Protein AF-A0A2G6U253-F1 (afdb_monomer)

Nearest PDB structures (foldseek):
  1fio-assembly1_A  TM=3.984E-01  e=1.139E+00  Saccharomyces cerevisiae
  5lg4-assembly1_A  TM=3.277E-01  e=1.035E+00  Saccharomyces cerevisiae S288C
  7jh6-assembly4_D  TM=2.612E-01  e=3.976E+00  synthetic construct
  8diy-assembly1_A  TM=3.978E-01  e=9.914E+00  Aliarcobacter butzleri RM4018

Solvent-accessible surface area (backbone atoms only — not comparable to full-atom values): 10736 Å² total; per-residue (Å²): 133,58,70,67,61,53,52,52,53,52,51,52,52,50,50,52,50,33,52,53,50,30,51,51,32,41,51,54,52,44,68,57,50,68,82,53,61,54,70,60,37,52,52,50,44,53,56,45,51,59,48,45,76,69,47,83,52,67,70,61,30,53,54,48,49,57,55,44,46,55,44,49,52,50,35,37,54,52,41,40,51,42,24,60,59,46,54,73,50,61,70,87,70,34,62,30,63,62,56,92,66,86,58,63,70,45,44,77,78,39,57,78,41,34,33,53,48,42,60,51,36,46,49,42,32,51,43,50,58,65,49,58,40,80,74,41,91,46,69,70,53,27,53,53,30,48,52,27,40,47,20,37,53,51,48,45,53,35,50,55,37,24,54,31,68,30,62,68,58,19,46,50,51,38,32,72,76,68,72,42,53,63,68,58,34,52,67,41,27,54,72,65,47,37,52,53,51,51,64,52,67,86

Sequence (202 aa):
MDFFTLAIIVFIAIYLLKTQQQRRHTLLLAQYLGRFQIEKLMGGLIEGYLRVLGESDEQRRAQIWTVLDNTEANLAEQFQRFAKEMATADPQLTRVSTLPVALPYLDRLFPSSSFDLRDAMQLHARGIASVRVADSRNEDERRARAFTMTAELLLMQYTCHWFCKSRAVASLRLVARHKTPFEQVLASVTDQTRRDYRQLIA

pLDDT: mean 93.14, std 7.96, range [61.16, 98.81]

Foldseek 3Di:
DDPVVVVVVVVVVQVVLQVVLLVLLVVLLCVLPVVACLVVLLVLLVVLLVVLVPDPDPVVSVVSVVVNLVSLVRNLVRLQVSLVVSLPDDQVSQKFFLDPDSGHPVCVVCVVRIFGVSVVSNLLSCQSVVLNLVPAPDDVSSSLSSQQNNLSSLLNQLSSCCRSHRNVRSQVCSCVPVVDGPVRSLVSHDPSSNVVVVVRND

Radius of gyration: 19.32 Å; Cα contacts (8 Å, |Δi|>4): 202; chains: 1; bounding box: 60×28×52 Å

Mean predicted aligned error: 4.43 Å

Structure (mmCIF, N/CA/C/O backbone):
data_AF-A0A2G6U253-F1
#
_entry.id   AF-A0A2G6U253-F1
#
loop_
_atom_site.group_PDB
_atom_site.id
_atom_site.type_symbol
_atom_site.label_atom_id
_atom_site.label_alt_id
_atom_site.label_comp_id
_atom_site.label_asym_id
_atom_site.label_entity_id
_atom_site.label_seq_id
_atom_site.pdbx_PDB_ins_code
_atom_site.Cartn_x
_atom_site.Cartn_y
_atom_site.Cartn_z
_atom_site.occupancy
_atom_site.B_iso_or_equiv
_atom_site.auth_seq_id
_atom_site.auth_comp_id
_atom_site.auth_asym_id
_atom_site.auth_atom_id
_atom_site.pdbx_PDB_model_num
ATOM 1 N N . MET A 1 1 ? 41.144 1.218 -24.230 1.00 63.19 1 MET A N 1
ATOM 2 C CA . MET A 1 1 ? 40.192 1.705 -23.208 1.00 63.19 1 MET A CA 1
ATOM 3 C C . MET A 1 1 ? 40.521 0.967 -21.930 1.00 63.19 1 MET A C 1
ATOM 5 O O . MET A 1 1 ? 40.554 -0.256 -21.976 1.00 63.19 1 MET A O 1
ATOM 9 N N . ASP A 1 2 ? 40.846 1.676 -20.854 1.00 88.06 2 ASP A N 1
ATOM 10 C CA . ASP A 1 2 ? 41.125 1.044 -19.562 1.00 88.06 2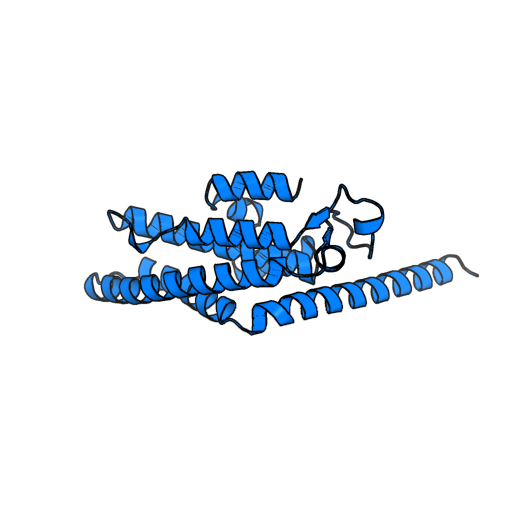 ASP A CA 1
ATOM 11 C C . ASP A 1 2 ? 39.835 0.423 -18.986 1.00 88.06 2 ASP A C 1
ATOM 13 O O . ASP A 1 2 ? 38.733 0.944 -19.193 1.00 88.06 2 ASP A O 1
ATOM 17 N N . PHE A 1 3 ? 39.972 -0.705 -18.289 1.00 89.19 3 PHE A N 1
ATOM 18 C CA . PHE A 1 3 ? 38.874 -1.441 -17.661 1.00 89.19 3 PHE A CA 1
ATOM 19 C C . PHE A 1 3 ? 38.070 -0.540 -16.716 1.00 89.19 3 PHE A C 1
ATOM 21 O O . PHE 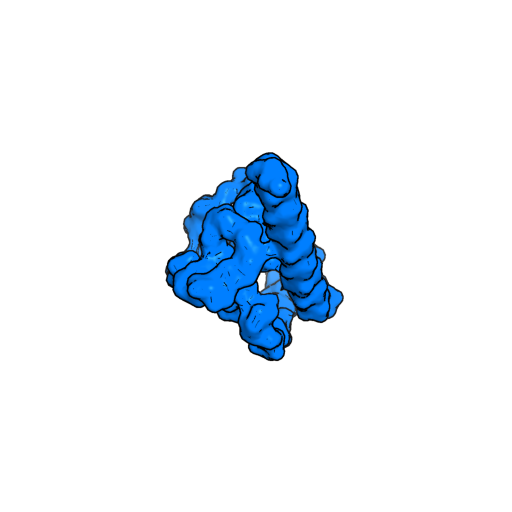A 1 3 ? 36.839 -0.564 -16.736 1.00 89.19 3 PHE A O 1
ATOM 28 N N . PHE A 1 4 ? 38.751 0.322 -15.953 1.00 88.56 4 PHE A N 1
ATOM 29 C CA . PHE A 1 4 ? 38.101 1.271 -15.049 1.00 88.56 4 PHE A CA 1
ATOM 30 C C . PHE A 1 4 ? 37.255 2.305 -15.791 1.00 88.56 4 PHE A C 1
ATOM 32 O O . PHE A 1 4 ? 36.131 2.593 -15.379 1.00 88.56 4 PHE A O 1
ATOM 39 N N . THR A 1 5 ? 37.743 2.826 -16.919 1.00 89.31 5 THR A N 1
ATOM 40 C CA . THR A 1 5 ? 36.970 3.756 -17.754 1.00 89.31 5 THR A CA 1
ATOM 41 C C . THR A 1 5 ? 35.705 3.088 -18.288 1.00 89.31 5 THR A C 1
ATOM 43 O O . THR A 1 5 ? 34.626 3.679 -18.243 1.00 89.31 5 THR A O 1
ATOM 46 N N . LEU A 1 6 ? 35.809 1.837 -18.744 1.00 90.44 6 LEU A N 1
ATOM 47 C CA . LEU A 1 6 ? 34.659 1.078 -19.232 1.00 90.44 6 LEU A CA 1
ATOM 48 C C . LEU A 1 6 ? 33.652 0.791 -18.107 1.00 90.44 6 LEU A C 1
ATOM 50 O O . LEU A 1 6 ? 32.453 0.990 -18.298 1.00 90.44 6 LEU A O 1
ATOM 54 N N . ALA A 1 7 ? 34.127 0.412 -16.918 1.00 88.75 7 ALA A N 1
ATOM 55 C CA . ALA A 1 7 ? 33.282 0.185 -15.748 1.00 88.75 7 ALA A CA 1
ATOM 56 C C . ALA A 1 7 ? 32.508 1.450 -15.329 1.00 88.75 7 ALA A C 1
ATOM 58 O O . ALA A 1 7 ? 31.308 1.375 -15.057 1.00 88.75 7 ALA A O 1
ATOM 59 N N . ILE A 1 8 ? 33.158 2.620 -15.335 1.00 91.12 8 ILE A N 1
ATOM 60 C CA . ILE A 1 8 ? 32.514 3.906 -15.024 1.00 91.12 8 ILE A CA 1
ATOM 61 C C . ILE A 1 8 ? 31.417 4.229 -16.045 1.00 91.12 8 ILE A C 1
ATOM 63 O O . ILE A 1 8 ? 30.305 4.585 -15.654 1.00 91.12 8 ILE A O 1
ATOM 67 N N . ILE A 1 9 ? 31.692 4.068 -17.344 1.00 90.94 9 ILE A N 1
ATOM 68 C CA . ILE A 1 9 ? 30.705 4.322 -18.407 1.00 90.94 9 ILE A CA 1
ATOM 69 C C . ILE A 1 9 ? 29.479 3.418 -18.233 1.00 90.94 9 ILE A C 1
ATOM 71 O O . ILE A 1 9 ? 28.344 3.899 -18.279 1.00 90.94 9 ILE A O 1
ATOM 75 N N . VAL A 1 10 ? 29.696 2.124 -17.977 1.00 88.50 10 VAL A N 1
ATOM 76 C CA . VAL A 1 10 ? 28.613 1.160 -17.735 1.00 88.50 10 VAL A CA 1
ATOM 77 C C . VAL A 1 10 ? 27.795 1.554 -16.504 1.00 88.50 10 VAL A C 1
ATOM 79 O O . VAL A 1 10 ? 26.564 1.559 -16.559 1.00 88.50 10 VAL A O 1
ATOM 82 N N . PHE A 1 11 ? 28.449 1.945 -15.409 1.00 87.69 11 PHE A N 1
ATOM 83 C CA . PHE A 1 11 ? 27.762 2.367 -14.190 1.00 87.69 11 PHE A CA 1
ATOM 84 C C . PHE A 1 11 ? 26.899 3.619 -14.409 1.00 87.69 11 PHE A C 1
ATOM 86 O O . PHE A 1 11 ? 25.739 3.653 -13.991 1.00 87.69 11 PHE A O 1
ATOM 93 N N . ILE A 1 12 ? 27.428 4.624 -15.116 1.00 89.06 12 ILE A N 1
ATOM 94 C CA . ILE A 1 12 ? 26.686 5.843 -15.468 1.00 89.06 12 ILE A CA 1
ATOM 95 C C . ILE A 1 12 ? 25.470 5.497 -16.336 1.00 89.06 12 ILE A C 1
ATOM 97 O O . ILE A 1 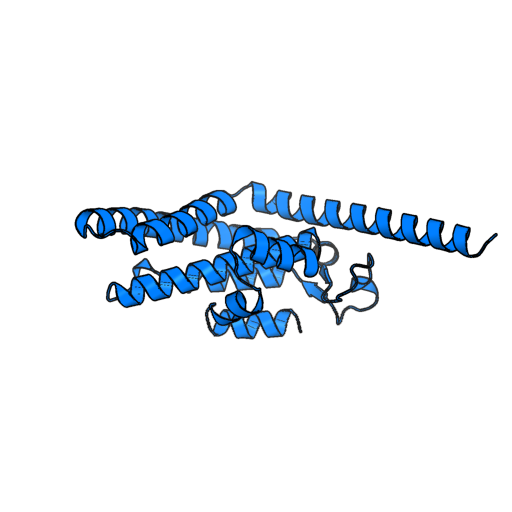12 ? 24.366 5.967 -16.054 1.00 89.06 12 ILE A O 1
ATOM 101 N N . ALA A 1 13 ? 25.636 4.643 -17.350 1.00 87.44 13 ALA A N 1
ATOM 102 C CA . ALA A 1 13 ? 24.536 4.222 -18.215 1.00 87.44 13 ALA A CA 1
ATOM 103 C C . ALA A 1 13 ? 23.414 3.534 -17.415 1.00 87.44 13 ALA A C 1
ATOM 105 O O . ALA A 1 13 ? 22.244 3.906 -17.539 1.00 87.44 13 ALA A O 1
ATOM 106 N N . ILE A 1 14 ? 23.764 2.595 -16.529 1.00 86.12 14 ILE A N 1
ATOM 107 C CA . ILE A 1 14 ? 22.805 1.916 -15.643 1.00 86.12 14 ILE A CA 1
ATOM 108 C C . ILE A 1 14 ? 22.082 2.926 -14.742 1.00 86.12 14 ILE A C 1
ATOM 110 O O . ILE A 1 14 ? 20.857 2.868 -14.598 1.00 86.12 14 ILE A O 1
ATOM 114 N N . TYR A 1 15 ? 22.817 3.872 -14.153 1.00 86.19 15 TYR A N 1
ATOM 115 C CA . TYR A 1 15 ? 22.254 4.892 -13.270 1.00 86.19 15 TYR A CA 1
ATOM 116 C C . TYR A 1 15 ? 21.236 5.797 -13.984 1.00 86.19 15 TYR A C 1
ATOM 118 O O . TYR A 1 15 ? 20.147 6.052 -13.454 1.00 86.19 15 TYR A O 1
ATOM 126 N N . LEU A 1 16 ? 21.551 6.251 -15.200 1.00 87.50 16 LEU A N 1
ATOM 127 C CA . LEU A 1 16 ? 20.660 7.096 -16.000 1.00 87.50 16 LEU A CA 1
ATOM 128 C C . LEU A 1 16 ? 19.376 6.354 -16.391 1.00 87.50 16 LEU A C 1
ATOM 130 O O . LEU A 1 16 ? 18.277 6.877 -16.185 1.00 87.50 16 LEU A O 1
ATOM 134 N N . LEU A 1 17 ? 19.497 5.116 -16.881 1.00 86.94 17 LEU A N 1
ATOM 135 C CA . LEU A 1 17 ? 18.351 4.282 -17.258 1.00 86.94 17 LEU A CA 1
ATOM 136 C C . LEU A 1 17 ? 17.435 4.002 -16.057 1.00 86.94 17 LEU A C 1
ATOM 138 O O . LEU A 1 17 ? 16.214 4.152 -16.154 1.00 86.94 17 LEU A O 1
ATOM 142 N N . LYS A 1 18 ? 18.019 3.680 -14.897 1.00 86.12 18 LYS A N 1
ATOM 143 C CA . LYS A 1 18 ? 17.279 3.496 -13.641 1.00 86.12 18 LYS A CA 1
ATOM 144 C C . LYS A 1 18 ? 16.524 4.762 -13.239 1.00 86.12 18 LYS A C 1
ATOM 146 O O . LYS A 1 18 ? 15.349 4.694 -12.882 1.00 86.12 18 LYS A O 1
ATOM 151 N N . THR A 1 19 ? 17.174 5.922 -13.310 1.00 86.62 19 THR A N 1
ATOM 152 C CA . THR A 1 19 ? 16.560 7.210 -12.950 1.00 86.62 19 THR A CA 1
ATOM 153 C C . THR A 1 19 ? 15.376 7.536 -13.860 1.00 86.62 19 THR A C 1
ATOM 155 O O . THR A 1 19 ? 14.316 7.954 -13.384 1.00 86.62 19 THR A O 1
ATOM 158 N N . GLN A 1 20 ? 15.516 7.288 -15.164 1.00 88.69 20 GLN A N 1
ATOM 159 C CA . GLN A 1 20 ? 14.438 7.479 -16.130 1.00 88.69 20 GLN A CA 1
ATOM 160 C C . GLN A 1 20 ? 13.244 6.555 -15.843 1.00 88.69 20 GLN A C 1
ATOM 162 O O . GLN A 1 20 ? 12.105 7.025 -15.830 1.00 88.69 20 GLN A O 1
ATOM 167 N N . GLN A 1 21 ? 13.491 5.269 -15.570 1.00 86.81 21 GLN A N 1
ATOM 168 C CA . GLN A 1 21 ? 12.439 4.306 -15.231 1.00 86.81 21 GLN A CA 1
ATOM 169 C C . GLN A 1 21 ? 11.692 4.713 -13.953 1.00 86.81 21 GLN A C 1
ATOM 171 O O . GLN A 1 21 ? 10.465 4.790 -13.958 1.00 86.81 21 GLN A O 1
ATOM 176 N N . GLN A 1 22 ? 12.413 5.082 -12.891 1.00 90.50 22 GLN A N 1
ATOM 177 C CA . GLN A 1 22 ? 11.795 5.554 -11.647 1.00 90.50 22 GLN A CA 1
ATOM 178 C C . GLN A 1 22 ? 10.927 6.795 -11.860 1.00 90.50 22 GLN A C 1
ATOM 180 O O . GLN A 1 22 ? 9.844 6.899 -11.282 1.00 90.50 22 GLN A O 1
ATOM 185 N N . ARG A 1 23 ? 11.378 7.742 -12.694 1.00 92.50 23 ARG A N 1
ATOM 186 C CA . ARG A 1 23 ? 10.591 8.934 -13.029 1.00 92.50 23 ARG A CA 1
ATOM 187 C C . ARG A 1 23 ? 9.307 8.553 -13.763 1.00 92.50 23 ARG A C 1
ATOM 189 O O . ARG A 1 23 ? 8.259 9.090 -13.425 1.00 92.50 23 ARG A O 1
ATOM 196 N N . ARG A 1 24 ? 9.369 7.609 -14.710 1.00 93.12 24 ARG A N 1
ATOM 197 C CA . ARG A 1 24 ? 8.183 7.097 -15.420 1.00 93.12 24 ARG A CA 1
ATOM 198 C C . ARG A 1 24 ? 7.186 6.450 -14.462 1.00 93.12 24 ARG A C 1
ATOM 200 O O . ARG A 1 24 ? 6.026 6.836 -14.483 1.00 93.12 24 ARG A O 1
ATOM 207 N N . HIS A 1 25 ? 7.636 5.550 -13.587 1.00 94.69 25 HIS A N 1
ATOM 208 C CA . HIS A 1 25 ? 6.766 4.909 -12.592 1.00 94.69 25 HIS A CA 1
ATOM 209 C C . HIS A 1 25 ? 6.142 5.933 -11.636 1.00 94.69 25 HIS A C 1
ATOM 211 O O . HIS A 1 25 ? 4.942 5.902 -11.386 1.00 94.69 25 HIS A O 1
ATOM 217 N N . THR A 1 26 ? 6.942 6.889 -11.153 1.00 95.62 26 THR A N 1
ATOM 218 C CA . THR A 1 26 ? 6.456 7.942 -10.250 1.00 95.62 26 THR A CA 1
ATOM 219 C C . THR A 1 26 ? 5.397 8.814 -10.926 1.00 95.62 26 THR A C 1
ATOM 221 O O . THR A 1 26 ? 4.365 9.083 -10.323 1.00 95.62 26 THR A O 1
ATOM 224 N N . LEU A 1 27 ? 5.621 9.230 -12.179 1.00 96.38 27 LEU A N 1
ATOM 225 C CA . LEU A 1 27 ? 4.648 10.023 -12.936 1.00 96.38 27 LEU A CA 1
ATOM 226 C C . LEU A 1 27 ? 3.381 9.225 -13.247 1.00 96.38 27 LEU A C 1
ATOM 228 O O . LEU A 1 27 ? 2.289 9.767 -13.113 1.00 96.38 27 LEU A O 1
ATOM 232 N N . LEU A 1 28 ? 3.521 7.948 -13.612 1.00 96.94 28 LEU A N 1
ATOM 233 C CA . LEU A 1 28 ? 2.384 7.071 -13.874 1.00 96.94 28 LEU A CA 1
ATOM 234 C C . LEU A 1 28 ? 1.522 6.921 -12.618 1.00 96.94 28 LEU A C 1
ATOM 236 O O . LEU A 1 28 ? 0.328 7.196 -12.667 1.00 96.94 28 LEU A O 1
ATOM 240 N N . LEU A 1 29 ? 2.119 6.557 -11.478 1.00 96.50 29 LEU A N 1
ATOM 241 C CA . LEU A 1 29 ? 1.372 6.441 -10.226 1.00 96.50 29 LEU A CA 1
ATOM 242 C C . LEU A 1 29 ? 0.732 7.781 -9.841 1.00 96.50 29 LEU A C 1
ATOM 244 O O . LEU A 1 29 ? -0.443 7.806 -9.489 1.00 96.50 29 LEU A O 1
ATOM 248 N N . ALA A 1 30 ? 1.465 8.893 -9.957 1.00 95.38 30 ALA A N 1
ATOM 249 C CA . ALA A 1 30 ? 0.950 10.223 -9.638 1.00 95.38 30 ALA A CA 1
ATOM 250 C C . ALA A 1 30 ? -0.230 10.644 -10.533 1.00 95.38 30 ALA A C 1
ATOM 252 O O . ALA A 1 30 ? -1.155 11.285 -10.042 1.00 95.38 30 ALA A O 1
ATOM 253 N N . GLN A 1 31 ? -0.238 10.264 -11.814 1.00 95.75 31 GLN A N 1
ATOM 254 C CA . GLN A 1 31 ? -1.330 10.569 -12.745 1.00 95.75 31 GLN A CA 1
ATOM 255 C C . GLN A 1 31 ? -2.664 9.950 -12.304 1.00 95.75 31 GLN A C 1
ATOM 257 O O . GLN A 1 31 ? -3.707 10.596 -12.428 1.00 95.75 31 GLN A O 1
ATOM 262 N N . TYR A 1 32 ? -2.630 8.713 -11.801 1.00 96.50 32 TYR A N 1
ATOM 263 C CA . TYR A 1 32 ? -3.820 8.030 -11.290 1.00 96.50 32 TYR A CA 1
ATOM 264 C C . TYR A 1 32 ? -4.140 8.465 -9.855 1.00 96.50 32 TYR A C 1
ATOM 266 O O . TYR A 1 32 ? -5.277 8.823 -9.561 1.00 96.50 32 TYR A O 1
ATOM 274 N N . LEU A 1 33 ? -3.141 8.489 -8.967 1.00 94.44 33 LEU A N 1
ATOM 275 C CA . LEU A 1 33 ? -3.325 8.764 -7.539 1.00 94.44 33 LEU A CA 1
ATOM 276 C C . LEU A 1 33 ? -3.698 10.227 -7.255 1.00 94.44 33 LEU A C 1
ATOM 278 O O . LEU A 1 33 ? -4.491 10.491 -6.357 1.00 94.44 33 LEU A O 1
ATOM 282 N N . GLY A 1 34 ? -3.166 11.180 -8.028 1.00 92.94 34 GLY A N 1
ATOM 283 C CA . GLY A 1 34 ? -3.322 12.622 -7.789 1.00 92.94 34 GLY A CA 1
ATOM 284 C C . GLY A 1 34 ? -4.751 13.159 -7.929 1.00 92.94 34 GLY A C 1
ATOM 285 O O . GLY A 1 34 ? -5.008 14.306 -7.582 1.00 92.94 34 GLY A O 1
ATOM 286 N N . ARG A 1 35 ? -5.690 12.339 -8.415 1.00 94.12 35 ARG A N 1
ATOM 287 C CA . ARG A 1 35 ? -7.128 12.658 -8.500 1.00 94.12 35 ARG A CA 1
ATOM 288 C C . ARG A 1 35 ? -7.880 12.385 -7.195 1.00 94.12 35 ARG A C 1
ATOM 290 O O . ARG A 1 35 ? -9.062 12.704 -7.089 1.00 94.12 35 ARG A O 1
ATOM 297 N N . PHE A 1 36 ? -7.209 11.764 -6.229 1.00 97.38 36 PHE A N 1
ATOM 298 C CA . PHE A 1 36 ? -7.781 11.281 -4.982 1.00 97.38 36 PHE A CA 1
ATOM 299 C C . PHE A 1 36 ? -7.080 11.915 -3.777 1.00 97.38 36 PHE A C 1
ATOM 301 O O . PHE A 1 36 ? -5.973 12.439 -3.866 1.00 97.38 36 PHE A O 1
ATOM 308 N N . GLN A 1 37 ? -7.715 11.821 -2.613 1.00 97.12 37 GLN A N 1
ATOM 309 C CA . GLN A 1 37 ? -7.191 12.267 -1.321 1.00 97.12 37 GLN A CA 1
ATOM 310 C C . GLN A 1 37 ? -6.649 11.097 -0.482 1.00 97.12 37 GLN A C 1
ATOM 312 O O . GLN A 1 37 ? -6.553 11.213 0.737 1.00 97.12 37 GLN A O 1
ATOM 317 N N . ILE A 1 38 ? -6.285 9.975 -1.117 1.00 97.19 38 ILE A N 1
ATOM 318 C CA . ILE A 1 38 ? -5.857 8.731 -0.451 1.00 97.19 38 ILE A CA 1
ATOM 319 C C . ILE A 1 38 ? -4.735 8.982 0.562 1.00 97.19 38 ILE A C 1
ATOM 321 O O . ILE A 1 38 ? -4.833 8.523 1.694 1.00 97.19 38 ILE A O 1
ATOM 325 N N . GLU A 1 39 ? -3.697 9.746 0.202 1.00 95.06 39 GLU A N 1
ATOM 326 C CA . GLU A 1 39 ? -2.580 10.027 1.117 1.00 95.06 39 GLU A CA 1
ATOM 327 C C . GLU A 1 39 ? -3.029 10.818 2.355 1.00 95.06 39 GLU A C 1
ATOM 329 O O . GLU A 1 39 ? -2.651 10.481 3.477 1.00 95.06 39 GLU A O 1
ATOM 334 N N . LYS A 1 40 ? -3.880 11.831 2.159 1.00 96.69 40 LYS A N 1
ATOM 335 C CA . LYS A 1 40 ? -4.425 12.659 3.241 1.00 96.69 40 LYS A CA 1
ATOM 336 C C . LYS A 1 40 ? -5.325 11.841 4.167 1.00 96.69 40 LYS A C 1
ATOM 338 O O . LYS A 1 40 ? -5.184 11.930 5.383 1.00 96.69 40 LYS A O 1
ATOM 343 N N . LEU A 1 41 ? -6.233 11.048 3.598 1.00 97.88 41 LEU A N 1
ATOM 344 C CA . LEU A 1 41 ? -7.155 10.194 4.348 1.00 97.88 41 LEU A CA 1
ATOM 345 C C . LEU A 1 41 ? -6.395 9.114 5.128 1.00 97.88 41 LEU A C 1
ATOM 347 O O . LEU A 1 41 ? -6.635 8.938 6.316 1.00 97.88 41 LEU A O 1
ATOM 351 N N . MET A 1 42 ? -5.421 8.456 4.496 1.00 97.12 42 MET A N 1
ATOM 352 C CA . MET A 1 42 ? -4.550 7.476 5.146 1.00 97.12 42 MET A CA 1
ATOM 353 C C . MET A 1 42 ? -3.767 8.089 6.314 1.00 97.12 42 MET A C 1
ATOM 355 O O . MET A 1 42 ? -3.725 7.501 7.390 1.00 97.12 42 MET A O 1
ATOM 359 N N . GLY A 1 43 ? -3.161 9.268 6.124 1.00 94.81 43 GLY A N 1
ATOM 360 C CA . GLY A 1 43 ? -2.462 9.977 7.199 1.00 94.81 43 GLY A CA 1
ATOM 361 C C . GLY A 1 43 ? -3.393 10.303 8.369 1.00 94.81 43 GLY A C 1
ATOM 362 O O . GLY A 1 43 ? -3.077 9.979 9.511 1.00 94.81 43 GLY A O 1
ATOM 363 N N . GLY A 1 44 ? -4.577 10.847 8.065 1.00 96.00 44 GLY A N 1
ATOM 364 C CA . GLY A 1 44 ? -5.602 11.153 9.063 1.00 96.00 44 GLY A CA 1
ATOM 365 C C . GLY A 1 44 ? -6.088 9.926 9.837 1.00 96.00 44 GLY A C 1
ATOM 366 O O . GLY A 1 44 ? -6.275 10.018 11.048 1.00 96.00 44 GLY A O 1
ATOM 367 N N . LEU A 1 45 ? -6.233 8.770 9.179 1.00 96.62 45 LEU A N 1
ATOM 368 C CA . LEU A 1 45 ? -6.599 7.520 9.850 1.00 96.62 45 LEU A CA 1
ATOM 369 C C . LEU A 1 45 ? -5.502 7.007 10.770 1.00 96.62 45 LEU A C 1
ATOM 371 O O . LEU A 1 45 ? -5.787 6.707 11.923 1.00 96.62 45 LEU A O 1
ATOM 375 N N . ILE A 1 46 ? -4.257 6.926 10.297 1.00 95.62 46 ILE A N 1
ATOM 376 C CA . ILE A 1 46 ? -3.150 6.404 11.111 1.00 95.62 46 ILE A CA 1
ATOM 377 C C . ILE A 1 46 ? -2.953 7.277 12.359 1.00 95.62 46 ILE A C 1
ATOM 379 O O . ILE A 1 46 ? -2.860 6.760 13.472 1.00 95.62 46 ILE A O 1
ATOM 383 N N . GLU A 1 47 ? -2.945 8.603 12.201 1.00 95.44 47 GLU A N 1
ATOM 384 C CA . GLU A 1 47 ? -2.862 9.537 13.332 1.00 95.44 47 GLU A CA 1
ATOM 385 C C . GLU A 1 47 ? -4.089 9.445 14.247 1.00 95.44 47 GLU A C 1
ATOM 387 O O . GLU A 1 47 ? -3.973 9.491 15.474 1.00 95.44 47 GLU A O 1
ATOM 392 N N . GLY A 1 48 ? -5.269 9.295 13.651 1.00 96.62 48 GLY A N 1
ATOM 393 C CA . GLY A 1 48 ? -6.534 9.152 14.348 1.00 96.62 48 GLY A CA 1
ATOM 394 C C . GLY A 1 48 ? -6.618 7.892 15.205 1.00 96.62 48 GLY A C 1
ATOM 395 O O . GLY A 1 48 ? -7.036 7.975 16.359 1.00 96.62 48 GLY A O 1
ATOM 396 N N . TYR A 1 49 ? -6.152 6.751 14.693 1.00 97.00 49 TYR A N 1
ATOM 397 C CA . TYR A 1 49 ? -6.070 5.507 15.454 1.00 97.00 49 TYR A CA 1
ATOM 398 C C . TYR A 1 49 ? -5.106 5.626 16.630 1.00 97.00 49 TYR A C 1
ATOM 400 O O . TYR A 1 49 ? -5.449 5.245 17.744 1.00 97.00 49 TYR A O 1
ATOM 408 N N . LEU A 1 50 ? -3.924 6.213 16.430 1.00 93.81 50 LEU A N 1
ATOM 409 C CA . LEU A 1 50 ? -2.991 6.439 17.539 1.00 93.81 50 LEU A CA 1
ATOM 410 C C . LEU A 1 50 ? -3.615 7.322 18.627 1.00 93.81 50 LEU A C 1
ATOM 412 O O . LEU A 1 50 ? -3.450 7.050 19.815 1.00 93.81 50 LEU A O 1
ATOM 416 N N . ARG A 1 51 ? -4.372 8.349 18.226 1.00 94.62 51 ARG A N 1
ATOM 417 C CA . ARG A 1 51 ? -5.069 9.242 19.155 1.00 94.62 51 ARG A CA 1
ATOM 418 C C . ARG A 1 51 ? -6.180 8.530 19.920 1.00 94.62 51 ARG A C 1
ATOM 420 O O . ARG A 1 51 ? -6.224 8.638 21.138 1.00 94.62 51 ARG A O 1
ATOM 427 N N . VAL A 1 52 ? -7.067 7.814 19.228 1.00 95.31 52 VAL A N 1
ATOM 428 C CA . VAL A 1 52 ? -8.230 7.170 19.862 1.00 95.31 52 VAL A CA 1
ATOM 429 C C . VAL A 1 52 ? -7.810 6.042 20.809 1.00 95.31 52 VAL A C 1
ATOM 431 O O . VAL A 1 52 ? -8.428 5.859 21.854 1.00 95.31 52 VAL A O 1
ATOM 434 N N . LEU A 1 53 ? -6.715 5.341 20.494 1.00 90.19 53 LEU A N 1
ATOM 435 C CA . LEU A 1 53 ? -6.143 4.294 21.345 1.00 90.19 53 LEU A CA 1
ATOM 436 C C . LEU A 1 53 ? -5.538 4.839 22.646 1.00 90.19 53 LEU A C 1
ATOM 438 O O . LEU A 1 53 ? -5.497 4.117 23.639 1.00 90.19 53 LEU A O 1
ATOM 442 N N . GLY A 1 54 ? -5.076 6.092 22.643 1.00 91.12 54 GLY A N 1
ATOM 443 C CA . GLY A 1 54 ? -4.547 6.777 23.824 1.00 91.12 54 GLY A CA 1
ATOM 444 C C . GLY A 1 54 ? -5.577 7.608 24.599 1.00 91.12 54 GLY A C 1
ATOM 445 O O . GLY A 1 54 ? -5.216 8.198 25.613 1.00 91.12 54 GLY A O 1
ATOM 446 N N . GLU A 1 55 ? -6.828 7.693 24.134 1.00 95.38 55 GLU A N 1
ATOM 447 C CA . GLU A 1 55 ? -7.863 8.530 24.752 1.00 95.38 55 GLU A CA 1
ATOM 448 C C . GLU A 1 55 ? -8.569 7.799 25.903 1.00 95.38 55 GLU A C 1
ATOM 450 O O . GLU A 1 55 ? -9.202 6.754 25.716 1.00 95.38 55 GLU A O 1
ATOM 455 N N . SER A 1 56 ? -8.507 8.381 27.098 1.00 92.44 56 SER A N 1
ATOM 456 C CA . SER A 1 56 ? -9.086 7.825 28.324 1.00 92.44 56 SER A CA 1
ATOM 457 C C . SER A 1 56 ? -10.568 8.167 28.482 1.00 92.44 56 SER A C 1
ATOM 459 O O . SER A 1 56 ? -11.312 7.363 29.037 1.00 92.44 56 SER A O 1
ATOM 461 N N . ASP A 1 57 ? -11.004 9.322 27.974 1.00 95.69 57 ASP A N 1
ATOM 462 C CA . ASP A 1 57 ? -12.391 9.783 28.061 1.00 95.69 57 ASP A CA 1
ATOM 463 C C . ASP A 1 57 ? -13.283 9.056 27.041 1.00 95.69 57 ASP A C 1
ATOM 465 O O . ASP A 1 57 ? -13.063 9.124 25.831 1.00 95.69 57 ASP A O 1
ATOM 469 N N . GLU A 1 58 ? -14.312 8.357 27.523 1.00 92.88 58 GLU A N 1
ATOM 470 C CA . GLU A 1 58 ? -15.194 7.545 26.676 1.00 92.88 58 GLU A CA 1
ATOM 471 C C . GLU A 1 58 ? -16.013 8.375 25.679 1.00 92.88 58 GLU A C 1
ATOM 473 O O . GLU A 1 58 ? -16.194 7.955 24.533 1.00 92.88 58 GLU A O 1
ATOM 478 N N . GLN A 1 59 ? -16.477 9.564 26.076 1.00 94.38 59 GLN A N 1
ATOM 479 C CA . GLN A 1 59 ? -17.280 10.423 25.205 1.00 94.38 59 GLN A CA 1
ATOM 480 C C . GLN A 1 59 ? -16.427 10.985 24.067 1.00 94.38 59 GLN A C 1
ATOM 482 O O . GLN A 1 59 ? -16.838 10.948 22.904 1.00 94.38 59 GLN A O 1
ATOM 487 N N . ARG A 1 60 ? -15.211 11.452 24.372 1.00 95.00 60 ARG A N 1
ATOM 488 C CA . ARG A 1 60 ? -14.255 11.917 23.355 1.00 95.00 60 ARG A CA 1
ATOM 489 C C . ARG A 1 60 ? -13.824 10.783 22.441 1.00 95.00 60 ARG A C 1
ATOM 491 O O . ARG A 1 60 ? -13.788 10.966 21.225 1.00 95.00 60 ARG A O 1
ATOM 498 N N . ARG A 1 61 ? -13.559 9.596 22.994 1.00 95.25 61 ARG A N 1
ATOM 499 C CA . ARG A 1 61 ? -13.205 8.409 22.207 1.00 95.25 61 ARG A CA 1
ATOM 500 C C . ARG A 1 61 ? -14.302 8.061 21.200 1.00 95.25 61 ARG A C 1
ATOM 502 O O . ARG A 1 61 ? -14.003 7.866 20.024 1.00 95.25 61 ARG A O 1
ATOM 509 N N . ALA A 1 62 ? -15.567 8.061 21.625 1.00 93.44 62 ALA A N 1
ATOM 510 C CA . ALA A 1 62 ? -16.711 7.809 20.747 1.00 93.44 62 ALA A CA 1
ATOM 511 C C . ALA A 1 62 ? -16.843 8.852 19.618 1.00 93.44 62 ALA A C 1
ATOM 513 O O . ALA A 1 62 ? -17.123 8.499 18.468 1.00 93.44 62 ALA A O 1
ATOM 514 N N . GLN A 1 63 ? -16.591 10.132 19.917 1.00 95.12 63 GLN A N 1
ATOM 515 C CA . GLN A 1 63 ? -16.574 11.192 18.902 1.00 95.12 63 GLN A CA 1
ATOM 516 C C . GLN A 1 63 ? -15.451 10.986 17.880 1.00 95.12 63 GLN A C 1
ATOM 518 O O . GLN A 1 63 ? -15.695 11.091 16.677 1.00 95.12 63 GLN A O 1
ATOM 523 N N . ILE A 1 64 ? -14.238 10.649 18.334 1.00 96.00 64 ILE A N 1
ATOM 524 C CA . ILE A 1 64 ? -13.110 10.372 17.437 1.00 96.00 64 ILE A CA 1
ATOM 525 C C . ILE A 1 64 ? -13.446 9.181 16.536 1.00 96.00 64 ILE A C 1
ATOM 527 O O . ILE A 1 64 ? -13.292 9.293 15.323 1.00 96.00 64 ILE A O 1
ATOM 531 N N . TRP A 1 65 ? -13.979 8.087 17.091 1.00 96.38 65 TRP A N 1
ATOM 532 C CA . TRP A 1 65 ? -14.399 6.925 16.304 1.00 96.38 65 TRP A CA 1
ATOM 533 C C . TRP A 1 65 ? -15.381 7.283 15.188 1.00 96.38 65 TRP A C 1
ATOM 535 O O . TRP A 1 65 ? -15.188 6.859 14.055 1.00 96.38 65 TRP A O 1
ATOM 545 N N . THR A 1 66 ? -16.364 8.138 15.470 1.00 94.88 66 THR A N 1
ATOM 546 C CA . THR A 1 66 ? -17.345 8.579 14.464 1.00 94.88 66 THR A CA 1
ATOM 547 C C . THR A 1 66 ? -16.677 9.314 13.290 1.00 94.88 66 THR A C 1
ATOM 549 O O . THR A 1 66 ? -17.070 9.160 12.132 1.00 94.88 66 THR A O 1
ATOM 552 N N . VAL A 1 67 ? -15.639 10.113 13.556 1.00 95.94 67 VAL A N 1
ATOM 553 C CA . VAL A 1 67 ? -14.853 10.779 12.501 1.00 95.94 67 VAL A CA 1
ATOM 554 C C . VAL A 1 67 ? -14.013 9.765 11.716 1.00 95.94 67 VAL A C 1
ATOM 556 O O . VAL A 1 67 ? -13.904 9.874 10.489 1.00 95.94 67 VAL A O 1
ATOM 559 N N . LEU A 1 68 ? -13.437 8.772 12.398 1.00 97.56 68 LEU A N 1
ATOM 560 C CA . LEU A 1 68 ? -12.629 7.729 11.765 1.00 97.56 68 LEU A CA 1
ATOM 561 C C . LEU A 1 68 ? -13.465 6.829 10.860 1.00 97.56 68 LEU A C 1
ATOM 563 O O . LEU A 1 68 ? -13.057 6.628 9.723 1.00 97.56 68 LEU A O 1
ATOM 567 N N . ASP A 1 69 ? -14.659 6.409 11.282 1.00 96.44 69 ASP A N 1
ATOM 568 C CA . ASP A 1 69 ? -15.560 5.581 10.468 1.00 96.44 69 ASP A CA 1
ATOM 569 C C . ASP A 1 69 ? -15.856 6.244 9.105 1.00 96.44 69 ASP A C 1
ATOM 571 O O . ASP A 1 69 ? -15.766 5.618 8.048 1.00 96.44 69 ASP A O 1
ATOM 575 N N . ASN A 1 70 ? -16.135 7.553 9.109 1.00 95.69 70 ASN A N 1
ATOM 576 C CA . ASN A 1 70 ? -16.362 8.321 7.880 1.00 95.69 70 ASN A CA 1
ATOM 577 C C . ASN A 1 70 ? -15.096 8.432 7.016 1.00 95.69 70 ASN A C 1
ATOM 579 O O . ASN A 1 70 ? -15.160 8.381 5.786 1.00 95.69 70 ASN A O 1
ATOM 583 N N . THR A 1 71 ? -13.938 8.596 7.655 1.00 97.50 71 THR A N 1
ATOM 584 C CA . THR A 1 71 ? -12.648 8.705 6.963 1.00 97.50 71 THR A CA 1
ATOM 585 C C . THR A 1 71 ? -12.252 7.367 6.327 1.00 97.50 71 THR A C 1
ATOM 587 O O . THR A 1 71 ? -11.770 7.355 5.195 1.00 97.50 71 THR A O 1
ATOM 590 N N . GLU A 1 72 ? -12.509 6.247 7.008 1.00 97.44 72 GLU A N 1
ATOM 591 C CA . G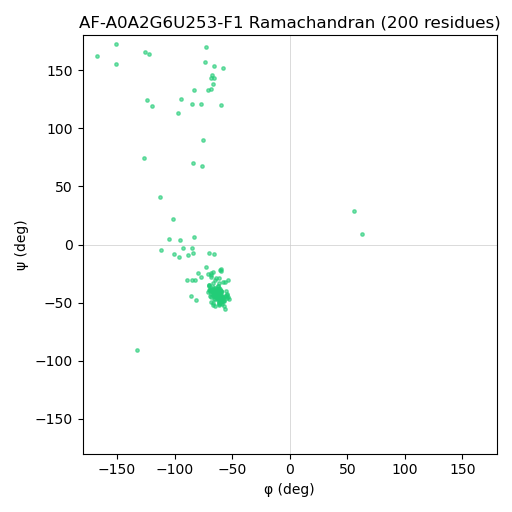LU A 1 72 ? -12.309 4.883 6.507 1.00 97.44 72 GLU A CA 1
ATOM 592 C C . GLU A 1 72 ? -13.174 4.599 5.288 1.00 97.44 72 GLU A C 1
ATOM 594 O O . GLU A 1 72 ? -12.653 4.172 4.259 1.00 97.44 72 GLU A O 1
ATOM 599 N N . ALA A 1 73 ? -14.479 4.875 5.382 1.00 97.19 73 ALA A N 1
ATOM 600 C CA . ALA A 1 73 ? -15.410 4.646 4.283 1.00 97.19 73 ALA A CA 1
ATOM 601 C C . ALA A 1 73 ? -14.991 5.430 3.030 1.00 97.19 73 ALA A C 1
ATOM 603 O O . ALA A 1 73 ? -14.907 4.871 1.936 1.00 97.19 73 ALA A O 1
ATOM 604 N N . ASN A 1 74 ? -14.635 6.706 3.208 1.00 97.81 74 ASN A N 1
ATOM 605 C CA . ASN A 1 74 ? -14.169 7.566 2.125 1.00 97.81 74 ASN A CA 1
ATOM 606 C C . ASN A 1 74 ? -12.840 7.070 1.528 1.00 97.81 74 ASN A C 1
ATOM 608 O O . ASN A 1 74 ? -12.672 7.024 0.309 1.00 97.81 74 ASN A O 1
ATOM 612 N N . LEU A 1 75 ? -11.896 6.645 2.374 1.00 98.25 75 LEU A N 1
ATOM 613 C CA . LEU A 1 75 ? -10.633 6.080 1.908 1.00 98.25 75 LEU A CA 1
ATOM 614 C C . LEU A 1 75 ? -10.858 4.803 1.097 1.00 98.25 75 LEU A C 1
ATOM 616 O O . LEU A 1 75 ? -10.299 4.683 0.008 1.00 98.25 75 LEU A O 1
ATOM 620 N N . ALA A 1 76 ? -11.668 3.873 1.602 1.00 98.25 76 ALA A N 1
ATOM 621 C CA . ALA A 1 76 ? -11.964 2.616 0.929 1.00 98.25 76 ALA A CA 1
ATOM 622 C C . ALA A 1 76 ? -12.630 2.854 -0.435 1.00 98.25 76 ALA A C 1
ATOM 624 O O . ALA A 1 76 ? -12.194 2.280 -1.433 1.00 98.25 76 ALA A O 1
ATOM 625 N N . GLU A 1 77 ? -13.619 3.748 -0.510 1.00 98.31 77 GLU A N 1
ATOM 626 C CA . GLU A 1 77 ? -14.290 4.105 -1.764 1.00 98.31 77 GLU A CA 1
ATOM 627 C C . GLU A 1 77 ? -13.315 4.729 -2.777 1.00 98.31 77 GLU A C 1
ATOM 629 O O . GLU A 1 77 ? -13.226 4.294 -3.932 1.00 98.31 77 GLU A O 1
ATOM 634 N N . GLN A 1 78 ? -12.538 5.730 -2.350 1.00 98.56 78 GLN A N 1
ATOM 635 C CA . GLN A 1 78 ? -11.561 6.379 -3.221 1.00 98.56 78 GLN A CA 1
ATOM 636 C C . GLN A 1 78 ? -10.484 5.405 -3.690 1.00 98.56 78 GLN A C 1
ATOM 638 O O . GLN A 1 78 ? -10.104 5.436 -4.860 1.00 98.56 78 GLN A O 1
ATOM 643 N N . PHE A 1 79 ? -10.015 4.520 -2.811 1.00 98.44 79 PHE A N 1
ATOM 644 C CA . PHE A 1 79 ? -8.990 3.547 -3.156 1.00 98.44 79 PHE A CA 1
ATOM 645 C C . PHE A 1 79 ? -9.515 2.479 -4.125 1.00 98.44 79 PHE A C 1
ATOM 647 O O . PHE A 1 79 ? -8.816 2.125 -5.073 1.00 98.44 79 PHE A O 1
ATOM 654 N N . GLN A 1 80 ? -10.761 2.018 -3.968 1.00 98.50 80 GLN A N 1
ATOM 655 C CA . GLN A 1 80 ? -11.405 1.124 -4.937 1.00 98.50 80 GLN A CA 1
ATOM 656 C C . GLN A 1 80 ? -11.522 1.771 -6.320 1.00 98.50 80 GLN A C 1
ATOM 658 O O . GLN A 1 80 ? -11.186 1.149 -7.331 1.00 98.50 80 GLN A O 1
ATOM 663 N N . ARG A 1 81 ? -11.958 3.036 -6.380 1.00 98.44 81 ARG A N 1
ATOM 664 C CA . ARG A 1 81 ? -12.011 3.795 -7.636 1.00 98.44 81 ARG A CA 1
ATOM 665 C C . ARG A 1 81 ? -10.628 3.972 -8.257 1.00 98.44 81 ARG A C 1
ATOM 667 O O . ARG A 1 81 ? -10.473 3.741 -9.453 1.00 98.44 81 ARG A O 1
ATOM 674 N N . PHE A 1 82 ? -9.629 4.326 -7.454 1.00 98.38 82 PHE A N 1
ATOM 675 C CA . PHE A 1 82 ? -8.240 4.430 -7.891 1.00 98.38 82 PHE A CA 1
ATOM 676 C C . PHE A 1 82 ? -7.727 3.107 -8.472 1.00 98.38 82 PHE A C 1
ATOM 678 O O . PHE A 1 82 ? -7.192 3.105 -9.577 1.00 98.38 82 PHE A O 1
ATOM 685 N N . ALA A 1 83 ? -7.935 1.981 -7.784 1.00 98.50 83 ALA A N 1
ATOM 686 C CA . ALA A 1 83 ? -7.515 0.667 -8.265 1.00 98.50 83 ALA A CA 1
ATOM 687 C C . ALA A 1 83 ? -8.211 0.291 -9.584 1.00 98.50 83 ALA A C 1
ATOM 689 O O . ALA A 1 83 ? -7.569 -0.236 -10.493 1.00 98.50 83 ALA A O 1
ATOM 690 N N . LYS A 1 84 ? -9.502 0.622 -9.722 1.00 98.44 84 LYS A N 1
ATOM 691 C CA . LYS A 1 84 ? -10.265 0.424 -10.962 1.00 98.44 84 LYS A CA 1
ATOM 692 C C . LYS A 1 84 ? -9.725 1.270 -12.117 1.00 98.44 84 LYS A C 1
ATOM 694 O O . LYS A 1 84 ? -9.592 0.755 -13.221 1.00 98.44 84 LYS A O 1
ATOM 699 N N . GLU A 1 85 ? -9.411 2.544 -11.879 1.00 98.00 85 GLU A N 1
ATOM 700 C CA . GLU A 1 85 ? -8.798 3.413 -12.893 1.00 98.00 85 GLU A CA 1
ATOM 701 C C . GLU A 1 85 ? -7.386 2.922 -13.252 1.00 98.00 85 GLU A C 1
ATOM 703 O O . GLU A 1 85 ? -7.054 2.806 -14.426 1.00 98.00 85 GLU A O 1
ATOM 708 N N . MET A 1 86 ? -6.563 2.550 -12.269 1.00 97.12 86 MET A N 1
ATOM 709 C CA . MET A 1 86 ? -5.206 2.054 -12.512 1.00 97.12 86 MET A CA 1
ATOM 710 C C . MET A 1 86 ? -5.183 0.733 -13.294 1.00 97.12 86 MET A C 1
ATOM 712 O O . MET A 1 86 ? -4.240 0.494 -14.048 1.00 97.12 86 MET A O 1
ATOM 716 N N . ALA A 1 87 ? -6.217 -0.105 -13.183 1.00 97.75 87 ALA A N 1
ATOM 717 C CA . ALA A 1 87 ? -6.324 -1.340 -13.960 1.00 97.75 87 ALA A CA 1
ATOM 718 C C . ALA A 1 87 ? -6.326 -1.104 -15.486 1.00 97.75 87 ALA A C 1
ATOM 720 O O . ALA A 1 87 ? -5.968 -2.011 -16.237 1.00 97.75 87 ALA A O 1
ATOM 721 N N . THR A 1 88 ? -6.658 0.108 -15.954 1.00 97.25 88 THR A N 1
ATOM 722 C CA . THR A 1 88 ? -6.614 0.467 -17.383 1.00 97.25 88 THR A CA 1
ATOM 723 C C . THR A 1 88 ? -5.232 0.919 -17.860 1.00 97.25 88 THR A C 1
ATOM 725 O O . THR A 1 88 ? -5.070 1.230 -19.038 1.00 97.25 88 THR A O 1
ATOM 728 N N . ALA A 1 89 ? -4.241 1.010 -16.968 1.00 97.19 89 ALA A N 1
ATOM 729 C CA . ALA A 1 89 ? -2.882 1.376 -17.341 1.00 97.19 89 ALA A CA 1
ATOM 730 C C . ALA A 1 89 ? -2.229 0.305 -18.228 1.00 97.19 89 ALA A C 1
ATOM 732 O O . ALA A 1 89 ? -2.557 -0.885 -18.151 1.00 97.19 89 ALA A O 1
ATOM 733 N N . ASP A 1 90 ? -1.272 0.744 -19.048 1.00 95.25 90 ASP A N 1
ATOM 734 C CA . ASP A 1 90 ? -0.488 -0.142 -19.905 1.00 95.25 90 ASP A CA 1
ATOM 735 C C . ASP A 1 90 ? 0.273 -1.180 -19.049 1.00 95.25 90 ASP A C 1
ATOM 737 O O . ASP A 1 90 ? 1.110 -0.774 -18.231 1.00 95.25 90 ASP A O 1
ATOM 741 N N . PRO A 1 91 ? 0.038 -2.497 -19.244 1.00 92.06 91 PRO A N 1
ATOM 742 C CA . PRO A 1 91 ? 0.728 -3.564 -18.513 1.00 92.06 91 PRO A CA 1
ATOM 743 C C . PRO A 1 91 ? 2.254 -3.465 -18.580 1.00 92.06 91 PRO A C 1
ATOM 745 O O . PRO A 1 91 ? 2.951 -3.879 -17.657 1.00 92.06 91 PRO A O 1
ATOM 748 N N . GLN A 1 92 ? 2.807 -2.930 -19.671 1.00 89.38 92 GLN A N 1
ATOM 749 C CA . GLN A 1 92 ? 4.255 -2.822 -19.841 1.00 89.38 92 GLN A CA 1
ATOM 750 C C . GLN A 1 92 ? 4.876 -1.746 -18.946 1.00 89.38 92 GLN A C 1
ATOM 752 O O . GLN A 1 92 ? 6.087 -1.762 -18.719 1.00 89.38 92 GLN A O 1
ATOM 757 N N . LEU A 1 93 ? 4.068 -0.803 -18.454 1.00 92.06 93 LEU A N 1
ATOM 758 C CA . LEU A 1 93 ? 4.507 0.299 -17.600 1.00 92.06 93 LEU A CA 1
ATOM 759 C C . LEU A 1 93 ? 4.226 0.052 -16.111 1.00 92.06 93 LEU A C 1
ATOM 761 O O . LEU A 1 93 ? 4.678 0.833 -15.275 1.00 92.06 93 LEU A O 1
ATOM 765 N N . THR A 1 94 ? 3.494 -1.012 -15.774 1.00 94.75 94 THR A N 1
ATOM 766 C CA . THR A 1 94 ? 3.086 -1.345 -14.399 1.00 94.75 94 THR A CA 1
ATOM 767 C C . THR A 1 94 ? 3.873 -2.505 -13.793 1.00 94.75 94 THR A C 1
ATOM 769 O O . THR A 1 94 ? 3.594 -2.922 -12.670 1.00 94.75 94 THR A O 1
ATOM 772 N N . ARG A 1 95 ? 4.884 -3.014 -14.502 1.00 92.56 95 ARG A N 1
ATOM 773 C CA . ARG A 1 95 ? 5.751 -4.104 -14.036 1.00 92.56 95 ARG A CA 1
ATOM 774 C C . ARG A 1 95 ? 6.639 -3.654 -12.879 1.00 92.56 95 ARG A C 1
ATOM 776 O O . ARG A 1 95 ? 7.296 -2.612 -12.933 1.00 92.56 95 ARG A O 1
ATOM 783 N N . VAL A 1 96 ? 6.701 -4.481 -11.840 1.00 92.12 96 VAL A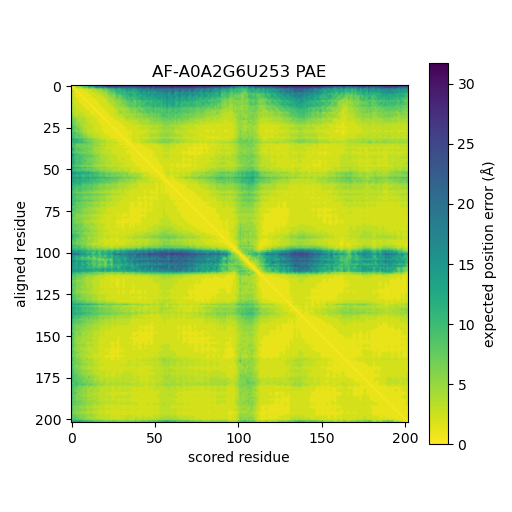 N 1
ATOM 784 C CA . VAL A 1 96 ? 7.529 -4.263 -10.650 1.00 92.12 96 VAL A CA 1
ATOM 785 C C . VAL A 1 96 ? 8.517 -5.411 -10.519 1.00 92.12 96 VAL A C 1
ATOM 787 O O . VAL A 1 96 ? 8.112 -6.557 -10.374 1.00 92.12 96 VAL A O 1
ATOM 790 N N . SER A 1 97 ? 9.818 -5.119 -10.561 1.00 88.69 97 SER A N 1
ATOM 791 C CA . SER A 1 97 ? 10.858 -6.141 -10.387 1.00 88.69 97 SER A CA 1
ATOM 792 C C . SER A 1 97 ? 10.927 -6.629 -8.936 1.00 88.69 97 SER A C 1
ATOM 794 O O . SER A 1 97 ? 10.989 -5.813 -8.005 1.00 88.69 97 SER A O 1
ATOM 796 N N . THR A 1 98 ? 10.967 -7.953 -8.749 1.00 87.00 98 THR A N 1
ATOM 797 C CA . THR A 1 98 ? 11.165 -8.593 -7.440 1.00 87.00 98 THR A CA 1
ATOM 798 C C . THR A 1 98 ? 12.636 -8.800 -7.080 1.00 87.00 98 THR A C 1
ATOM 800 O O . THR A 1 98 ? 12.957 -9.107 -5.928 1.00 87.00 98 THR A O 1
ATOM 803 N N . LEU A 1 99 ? 13.544 -8.568 -8.034 1.00 80.81 99 LEU A N 1
ATOM 804 C CA . LEU A 1 99 ? 14.974 -8.797 -7.864 1.00 80.81 99 LEU A CA 1
ATOM 805 C C . LEU A 1 99 ? 15.606 -7.803 -6.870 1.00 80.81 99 LEU A C 1
ATOM 807 O O . LEU A 1 99 ? 15.263 -6.616 -6.852 1.00 80.81 99 LEU A O 1
ATOM 811 N N . PRO A 1 100 ? 16.585 -8.255 -6.063 1.00 67.62 100 PRO A N 1
ATOM 812 C CA . PRO A 1 100 ? 17.253 -7.409 -5.073 1.00 67.62 100 PRO A CA 1
ATOM 813 C C . PRO A 1 100 ? 18.131 -6.330 -5.722 1.00 67.62 100 PRO A C 1
ATOM 815 O O . PRO A 1 100 ? 18.373 -5.279 -5.125 1.00 67.62 100 PRO A O 1
ATOM 818 N N . VAL A 1 101 ? 18.582 -6.564 -6.959 1.00 67.19 101 VAL A N 1
ATOM 819 C CA . VAL A 1 101 ? 19.364 -5.604 -7.735 1.00 67.19 101 VAL A CA 1
ATOM 820 C C . VAL A 1 101 ? 18.429 -4.851 -8.676 1.00 67.19 101 VAL A C 1
ATOM 822 O O . VAL A 1 101 ? 17.884 -5.415 -9.621 1.00 67.19 101 VAL A O 1
ATOM 825 N N . ALA A 1 102 ? 18.263 -3.551 -8.432 1.00 61.16 102 ALA A N 1
ATOM 826 C CA . ALA A 1 102 ? 17.488 -2.665 -9.297 1.00 61.16 102 ALA A CA 1
ATOM 827 C C . ALA A 1 102 ? 18.284 -2.307 -10.566 1.00 61.16 102 ALA A C 1
ATOM 829 O O . ALA A 1 102 ? 18.712 -1.159 -10.724 1.00 61.16 102 ALA A O 1
ATOM 830 N N . LEU A 1 103 ? 18.521 -3.298 -11.430 1.00 66.69 103 LEU A N 1
ATOM 831 C CA . LEU A 1 103 ? 18.974 -3.065 -12.798 1.00 66.69 103 LEU A CA 1
ATOM 832 C C . LEU A 1 103 ? 17.751 -2.758 -13.680 1.00 66.69 103 LEU A C 1
ATOM 834 O O . LEU A 1 103 ? 16.737 -3.457 -13.592 1.00 66.69 103 LEU A O 1
ATOM 838 N N . PRO A 1 104 ? 17.820 -1.703 -14.503 1.00 65.12 104 PRO A N 1
ATOM 839 C CA . PRO A 1 104 ? 16.695 -1.269 -15.317 1.00 65.12 104 PRO A CA 1
ATOM 840 C C . PRO A 1 104 ? 16.337 -2.322 -16.372 1.00 65.12 104 PRO A C 1
ATOM 842 O O . PRO A 1 104 ? 17.220 -2.960 -16.941 1.00 65.12 104 PRO A O 1
ATOM 845 N N . TYR A 1 105 ? 15.039 -2.472 -16.644 1.00 66.50 105 TYR A N 1
ATOM 846 C CA . TYR A 1 105 ? 14.471 -3.392 -17.644 1.00 66.50 105 TYR A CA 1
ATOM 847 C C . TYR A 1 105 ? 14.697 -4.900 -17.416 1.00 66.50 105 TYR A C 1
ATOM 849 O O . TYR A 1 105 ? 14.362 -5.694 -18.298 1.00 66.50 105 TYR A O 1
ATOM 857 N N . LEU A 1 106 ? 15.217 -5.337 -16.260 1.00 68.75 106 LEU A N 1
ATOM 858 C CA . LEU A 1 106 ? 15.343 -6.775 -15.965 1.00 68.75 106 LEU A CA 1
A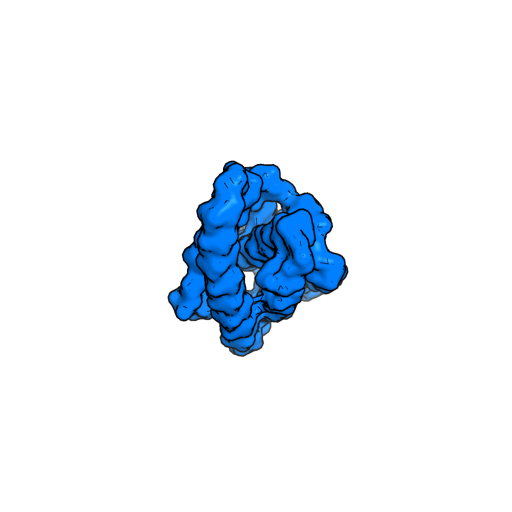TOM 859 C C . LEU A 1 106 ? 13.999 -7.501 -15.941 1.00 68.75 106 LEU A C 1
ATOM 861 O O . LEU A 1 106 ? 13.941 -8.673 -16.284 1.00 68.75 106 LEU A O 1
ATOM 865 N N . ASP A 1 107 ? 12.920 -6.807 -15.599 1.00 63.06 107 ASP A N 1
ATOM 866 C CA . ASP A 1 107 ? 11.548 -7.314 -15.648 1.00 63.06 107 ASP A CA 1
ATOM 867 C C . ASP A 1 107 ? 11.112 -7.736 -17.064 1.00 63.06 107 ASP A C 1
ATOM 869 O O . ASP A 1 107 ? 10.214 -8.566 -17.209 1.00 63.06 107 ASP A O 1
ATOM 873 N N . ARG A 1 108 ? 11.762 -7.212 -18.115 1.00 68.12 108 ARG A N 1
ATOM 874 C CA . ARG A 1 108 ? 11.547 -7.645 -19.507 1.00 68.12 108 ARG A CA 1
ATOM 875 C C . ARG A 1 108 ? 12.330 -8.908 -19.858 1.00 68.12 108 ARG A C 1
ATOM 877 O O . ARG A 1 108 ? 11.875 -9.679 -20.694 1.00 68.12 108 ARG A O 1
ATOM 884 N N . LEU A 1 109 ? 13.492 -9.105 -19.234 1.00 65.44 109 LEU A N 1
ATOM 885 C CA . LEU A 1 109 ? 14.385 -10.243 -19.482 1.00 65.44 109 LEU A CA 1
ATOM 886 C C . LEU A 1 109 ? 14.055 -11.450 -18.592 1.00 65.44 109 LEU A C 1
ATOM 888 O O . LEU A 1 109 ? 14.215 -12.586 -19.024 1.00 65.44 109 LEU A O 1
ATOM 892 N N . PHE A 1 110 ? 13.539 -11.206 -17.384 1.00 71.31 110 PHE A N 1
ATOM 893 C CA . PHE A 1 110 ? 13.136 -12.216 -16.404 1.00 71.31 110 PHE A CA 1
ATOM 894 C C . PHE A 1 110 ? 11.688 -11.970 -15.951 1.00 71.31 110 PHE A C 1
ATOM 896 O O . PHE A 1 110 ? 11.458 -11.489 -14.838 1.00 71.31 110 PHE A O 1
ATOM 903 N N . PRO A 1 111 ? 10.685 -12.283 -16.798 1.00 69.69 111 PRO A N 1
ATOM 904 C CA . PRO A 1 111 ? 9.276 -12.031 -16.492 1.00 69.69 111 PRO A CA 1
ATOM 905 C C . PRO A 1 111 ? 8.801 -12.684 -15.191 1.00 69.69 111 PRO A C 1
ATOM 907 O O . PRO A 1 111 ? 7.972 -12.109 -14.493 1.00 69.69 111 PRO A O 1
ATOM 910 N N . SER A 1 112 ? 9.363 -13.848 -14.851 1.00 76.88 112 SER A N 1
ATOM 911 C CA . SER A 1 112 ? 9.072 -14.603 -13.628 1.00 76.88 112 SER A CA 1
ATOM 912 C C . SER A 1 112 ? 9.597 -13.950 -12.347 1.00 76.88 112 SER A C 1
ATOM 914 O O . SER A 1 112 ? 9.309 -14.439 -11.269 1.00 76.88 112 SER A O 1
ATOM 916 N N . SER A 1 113 ? 10.383 -12.874 -12.439 1.00 85.00 113 SER A N 1
ATOM 917 C CA . SER A 1 113 ? 10.869 -12.101 -11.288 1.00 85.00 113 SER A CA 1
ATOM 918 C C . SER A 1 113 ? 10.259 -10.702 -11.275 1.00 85.00 113 SER A C 1
ATOM 920 O O . SER A 1 113 ? 10.934 -9.693 -11.042 1.00 85.00 113 SER A O 1
ATOM 922 N N . SER A 1 114 ? 8.969 -10.631 -11.596 1.00 90.69 114 SER A N 1
ATOM 923 C CA . SER A 1 114 ? 8.200 -9.398 -11.572 1.00 90.69 114 SER A CA 1
ATOM 924 C C . SER A 1 114 ? 6.729 -9.661 -11.280 1.00 90.69 114 SER A C 1
ATOM 926 O O . SER A 1 114 ? 6.219 -10.732 -11.588 1.00 90.69 114 SER A O 1
ATOM 928 N N . PHE A 1 115 ? 6.048 -8.655 -10.743 1.00 94.25 115 PHE A N 1
ATOM 929 C CA . PHE A 1 115 ? 4.595 -8.655 -10.586 1.00 94.25 115 PHE A CA 1
ATOM 930 C C . PHE A 1 115 ? 3.978 -7.409 -11.221 1.00 94.25 115 PHE A C 1
ATOM 932 O O . PHE A 1 115 ? 4.684 -6.447 -11.543 1.00 94.25 115 PHE A O 1
ATOM 939 N N . ASP A 1 116 ? 2.661 -7.420 -11.418 1.00 95.75 116 ASP A N 1
ATOM 940 C CA . ASP A 1 116 ? 1.923 -6.284 -11.965 1.00 95.75 116 ASP A CA 1
ATOM 941 C C . ASP A 1 116 ? 1.345 -5.412 -10.842 1.00 95.75 116 ASP A C 1
ATOM 943 O O . ASP A 1 116 ? 0.606 -5.878 -9.970 1.00 95.75 116 ASP A O 1
ATOM 947 N N . LEU A 1 117 ? 1.659 -4.116 -10.869 1.00 97.62 117 LEU A N 1
ATOM 948 C CA . LEU A 1 117 ? 1.119 -3.145 -9.921 1.00 97.62 117 LEU A CA 1
ATOM 949 C C . LEU A 1 117 ? -0.413 -3.095 -9.943 1.00 97.62 117 LEU A C 1
ATOM 951 O O . LEU A 1 117 ? -1.025 -2.834 -8.909 1.00 97.62 117 LEU A O 1
ATOM 955 N N . ARG A 1 118 ? -1.039 -3.330 -11.100 1.00 98.31 118 ARG A N 1
ATOM 956 C CA . ARG A 1 118 ? -2.501 -3.280 -11.252 1.00 98.31 118 ARG A CA 1
ATOM 957 C C . ARG A 1 118 ? -3.172 -4.342 -10.387 1.00 98.31 118 ARG A C 1
ATOM 959 O O . ARG A 1 118 ? -4.146 -4.044 -9.697 1.00 98.31 118 ARG A O 1
ATOM 966 N N . ASP A 1 119 ? -2.602 -5.542 -10.364 1.00 98.31 119 ASP A N 1
ATOM 967 C CA . ASP A 1 119 ? -3.069 -6.644 -9.521 1.00 98.31 119 ASP A CA 1
ATOM 968 C C . ASP A 1 119 ? -2.813 -6.340 -8.043 1.00 98.31 119 ASP A C 1
ATOM 970 O O . ASP A 1 119 ? -3.685 -6.555 -7.199 1.00 98.31 119 ASP A O 1
ATOM 974 N N . ALA A 1 120 ? -1.660 -5.735 -7.733 1.00 98.44 120 ALA A N 1
ATOM 975 C CA . ALA A 1 120 ? -1.343 -5.294 -6.379 1.00 98.44 120 ALA A CA 1
ATOM 976 C C . ALA A 1 120 ? -2.349 -4.255 -5.853 1.00 98.44 120 ALA A C 1
ATOM 978 O O . ALA A 1 120 ? -2.791 -4.347 -4.711 1.00 98.44 120 ALA A O 1
ATOM 979 N N . MET A 1 121 ? -2.748 -3.276 -6.670 1.00 98.62 121 MET A N 1
ATOM 980 C CA . MET A 1 121 ? -3.718 -2.257 -6.250 1.00 98.62 121 MET A CA 1
ATOM 981 C C . MET A 1 121 ? -5.125 -2.828 -6.075 1.00 98.62 121 MET A C 1
ATOM 983 O O . MET A 1 121 ? -5.822 -2.434 -5.142 1.00 98.62 121 MET A O 1
ATOM 987 N N . GLN A 1 122 ? -5.537 -3.791 -6.904 1.00 98.62 122 GLN A N 1
ATOM 988 C CA . GLN A 1 122 ? -6.796 -4.512 -6.689 1.00 98.62 122 GLN A CA 1
ATOM 989 C C . GLN A 1 122 ? -6.772 -5.322 -5.388 1.00 98.62 122 GLN A C 1
ATOM 991 O O . GLN A 1 122 ? -7.751 -5.319 -4.640 1.00 98.62 122 GLN A O 1
ATOM 996 N N . LEU A 1 123 ? -5.651 -5.983 -5.096 1.00 98.69 123 LEU A N 1
ATOM 997 C CA . LEU A 1 123 ? -5.442 -6.702 -3.844 1.00 98.69 123 LEU A CA 1
ATOM 998 C C . LEU A 1 123 ? -5.575 -5.761 -2.641 1.00 98.69 123 LEU A C 1
ATOM 1000 O O . LEU A 1 123 ? -6.381 -6.039 -1.756 1.00 98.69 123 LEU A O 1
ATOM 1004 N N . HIS A 1 124 ? -4.875 -4.623 -2.646 1.00 98.75 124 HIS A N 1
ATOM 1005 C CA . HIS A 1 124 ? -4.959 -3.631 -1.564 1.00 98.75 124 HIS A CA 1
ATOM 1006 C C . HIS A 1 124 ? -6.361 -3.046 -1.412 1.00 98.75 124 HIS A C 1
ATOM 1008 O O . HIS A 1 124 ? -6.825 -2.860 -0.292 1.00 98.75 124 HIS A O 1
ATOM 1014 N N . ALA A 1 125 ? -7.077 -2.806 -2.513 1.00 98.69 125 ALA A N 1
ATOM 1015 C CA . ALA A 1 125 ? -8.451 -2.316 -2.454 1.00 98.69 125 ALA A CA 1
ATOM 1016 C C . ALA A 1 125 ? -9.390 -3.308 -1.759 1.00 98.69 125 ALA A C 1
ATOM 1018 O O . ALA A 1 125 ? -10.238 -2.895 -0.968 1.00 98.69 125 ALA A O 1
ATOM 1019 N N . ARG A 1 126 ? -9.217 -4.613 -2.012 1.00 98.50 126 ARG A N 1
ATOM 1020 C CA . ARG A 1 126 ? -9.960 -5.668 -1.308 1.00 98.50 126 ARG A CA 1
ATOM 1021 C C . ARG A 1 126 ? -9.560 -5.759 0.162 1.00 98.50 126 ARG A C 1
ATOM 1023 O O . ARG A 1 126 ? -10.446 -5.828 1.009 1.00 98.50 126 ARG A O 1
ATOM 1030 N N . GLY A 1 127 ? -8.259 -5.720 0.457 1.00 98.31 127 GLY A N 1
ATOM 1031 C CA . GLY A 1 127 ? -7.728 -5.751 1.822 1.00 98.31 127 GLY A CA 1
ATOM 1032 C C . GLY A 1 127 ? -8.294 -4.618 2.676 1.00 98.31 127 GLY A C 1
ATOM 1033 O O . GLY A 1 127 ? -8.971 -4.880 3.670 1.00 98.31 127 GLY A O 1
ATOM 1034 N N . ILE A 1 128 ? -8.150 -3.371 2.217 1.00 98.44 128 ILE A N 1
ATOM 1035 C CA . ILE A 1 128 ? -8.683 -2.172 2.885 1.00 98.44 128 ILE A CA 1
ATOM 1036 C C . ILE A 1 128 ? -10.202 -2.278 3.081 1.00 98.44 128 ILE A C 1
ATOM 1038 O O . ILE A 1 128 ? -10.696 -2.079 4.184 1.00 98.44 128 ILE A O 1
ATOM 1042 N N . ALA A 1 129 ? -10.960 -2.644 2.045 1.00 97.75 129 ALA A N 1
ATOM 1043 C CA . ALA A 1 129 ? -12.418 -2.738 2.145 1.00 97.75 129 ALA A CA 1
ATOM 1044 C C . ALA A 1 129 ? -12.909 -3.857 3.082 1.00 97.75 129 ALA A C 1
ATOM 1046 O O . ALA A 1 129 ? -14.034 -3.795 3.580 1.00 97.75 129 ALA A O 1
ATOM 1047 N N . SER A 1 130 ? -12.090 -4.886 3.317 1.00 97.12 130 SER A N 1
ATOM 1048 C CA . SER A 1 130 ? -12.449 -6.008 4.188 1.00 97.12 130 SER A CA 1
ATOM 1049 C C . SER A 1 130 ? -12.346 -5.675 5.678 1.00 97.12 130 SER A C 1
ATOM 1051 O O . SER A 1 130 ? -13.097 -6.228 6.484 1.00 97.12 130 SER A O 1
ATOM 1053 N N . VAL A 1 131 ? -11.465 -4.743 6.058 1.00 95.44 131 VAL A N 1
ATOM 1054 C CA . VAL A 1 131 ? -11.254 -4.341 7.454 1.00 95.44 131 VAL A CA 1
ATOM 1055 C C . VAL A 1 131 ? -12.301 -3.296 7.848 1.00 95.44 131 VAL A C 1
ATOM 1057 O O . VAL A 1 131 ? -12.019 -2.119 8.014 1.00 95.44 131 VAL A O 1
ATOM 1060 N N . ARG A 1 132 ? -13.562 -3.715 7.965 1.00 92.44 132 ARG A N 1
ATOM 1061 C CA . ARG A 1 132 ? -14.678 -2.834 8.350 1.00 92.44 132 ARG A CA 1
ATOM 1062 C C . ARG A 1 132 ? -14.617 -2.537 9.855 1.00 92.44 132 ARG A C 1
ATOM 1064 O O . ARG A 1 132 ? -15.167 -3.313 10.637 1.00 92.44 132 ARG A O 1
ATOM 1071 N N . VAL A 1 133 ? -13.920 -1.481 10.291 1.00 94.00 133 VAL A N 1
ATOM 1072 C CA . VAL A 1 133 ? -13.730 -1.180 11.731 1.00 94.00 133 VAL A CA 1
ATOM 1073 C C . VAL A 1 133 ? -15.050 -0.795 12.403 1.00 94.00 133 VAL A C 1
ATOM 1075 O O . VAL A 1 133 ? -15.307 -1.223 13.529 1.00 94.00 133 VAL A O 1
ATOM 1078 N N . ALA A 1 134 ? -15.922 -0.073 11.698 1.00 92.75 134 ALA A N 1
ATOM 1079 C CA . ALA A 1 134 ? -17.245 0.329 12.185 1.00 92.75 134 ALA A CA 1
ATOM 1080 C C . ALA A 1 134 ? -18.167 -0.851 12.563 1.00 92.75 134 ALA A C 1
ATOM 1082 O O . ALA A 1 134 ? -19.059 -0.690 13.389 1.00 92.75 134 ALA A O 1
ATOM 1083 N N . ASP A 1 135 ? -17.932 -2.050 12.018 1.00 94.31 135 ASP A N 1
ATOM 1084 C CA . ASP A 1 135 ? -18.738 -3.250 12.300 1.00 94.31 135 ASP A CA 1
ATOM 1085 C C . ASP A 1 135 ? -18.322 -3.986 13.593 1.00 94.31 135 ASP A C 1
ATOM 1087 O O . ASP A 1 135 ? -18.768 -5.106 13.855 1.00 94.31 135 ASP A O 1
ATOM 1091 N N . SER A 1 136 ? -17.405 -3.418 14.377 1.00 95.44 136 SER A N 1
ATOM 1092 C CA . SER A 1 136 ? -16.870 -4.069 15.577 1.00 95.44 136 SER A CA 1
ATOM 1093 C C . SER A 1 136 ? -17.931 -4.223 16.664 1.00 95.44 136 SER A C 1
ATOM 1095 O O . SER A 1 136 ? -18.678 -3.292 16.952 1.00 95.44 136 SER A O 1
ATOM 1097 N N . ARG A 1 137 ? -17.963 -5.385 17.329 1.00 95.06 137 ARG A N 1
ATOM 1098 C CA . ARG A 1 137 ? -18.957 -5.673 18.382 1.00 95.06 137 ARG A CA 1
ATOM 1099 C C . ARG A 1 137 ? -18.612 -5.046 19.728 1.00 95.06 137 ARG A C 1
ATOM 1101 O O . ARG A 1 137 ? -19.487 -4.868 20.569 1.00 95.06 137 ARG A O 1
ATOM 1108 N N . ASN A 1 138 ? -17.333 -4.777 19.957 1.00 93.88 138 ASN A N 1
ATOM 1109 C CA . ASN A 1 138 ? -16.817 -4.172 21.175 1.00 93.88 138 ASN A CA 1
ATOM 1110 C C . ASN A 1 138 ? -15.540 -3.373 20.872 1.00 93.88 138 ASN A C 1
ATOM 1112 O O . ASN A 1 138 ? -15.012 -3.412 19.758 1.00 93.88 138 ASN A O 1
ATOM 1116 N N . GLU A 1 139 ? -15.055 -2.646 21.876 1.00 91.75 139 GLU A N 1
ATOM 1117 C CA . GLU A 1 139 ? -13.875 -1.791 21.748 1.00 91.75 139 GLU A CA 1
ATOM 1118 C C . GLU A 1 139 ? -12.611 -2.599 21.412 1.00 91.75 139 GLU A C 1
ATOM 1120 O O . GLU A 1 139 ? -11.854 -2.186 20.541 1.00 91.75 139 GLU A O 1
ATOM 1125 N N . ASP A 1 140 ? -12.394 -3.770 22.015 1.00 93.88 140 ASP A N 1
ATOM 1126 C CA . ASP A 1 140 ? -11.200 -4.588 21.743 1.00 93.88 140 ASP A CA 1
ATOM 1127 C C . ASP A 1 140 ? -11.138 -5.056 20.284 1.00 93.88 140 ASP A C 1
ATOM 1129 O O . ASP A 1 140 ? -10.094 -4.964 19.633 1.00 93.88 140 ASP A O 1
ATOM 1133 N N . GLU A 1 141 ? -12.273 -5.493 19.734 1.00 96.19 141 GLU A N 1
ATOM 1134 C CA . GLU A 1 141 ? -12.401 -5.825 18.318 1.00 96.19 141 GLU A CA 1
ATOM 1135 C C . GLU A 1 141 ? -12.145 -4.592 17.444 1.00 96.19 141 GLU A C 1
ATOM 1137 O O . GLU A 1 141 ? -11.436 -4.686 16.441 1.00 96.19 141 GLU A O 1
ATOM 1142 N N . ARG A 1 142 ? -12.637 -3.419 17.859 1.00 95.88 142 ARG A N 1
ATOM 1143 C CA . ARG A 1 142 ? -12.420 -2.157 17.143 1.00 95.88 142 ARG A CA 1
ATOM 1144 C C . ARG A 1 142 ? -10.950 -1.780 17.074 1.00 95.88 142 ARG A C 1
ATOM 1146 O O . ARG A 1 142 ? -10.446 -1.447 16.002 1.00 95.88 142 ARG A O 1
ATOM 1153 N N . ARG A 1 143 ? -10.232 -1.921 18.187 1.00 95.44 143 ARG A N 1
ATOM 1154 C CA . ARG A 1 143 ? -8.782 -1.701 18.267 1.00 95.44 143 ARG A CA 1
ATOM 1155 C C . ARG A 1 143 ? -8.011 -2.692 17.399 1.00 95.44 143 ARG A C 1
ATOM 1157 O O . ARG A 1 143 ? -7.109 -2.286 16.668 1.00 95.44 143 ARG A O 1
ATOM 1164 N N . ALA A 1 144 ? -8.385 -3.971 17.427 1.00 96.94 144 ALA A N 1
ATOM 1165 C CA . ALA A 1 144 ? -7.757 -5.000 16.600 1.00 96.94 144 ALA A CA 1
ATOM 1166 C C . ALA A 1 144 ? -7.972 -4.752 15.094 1.00 96.94 144 ALA A C 1
ATOM 1168 O O . ALA A 1 144 ? -7.040 -4.892 14.294 1.00 96.94 144 ALA A O 1
ATOM 1169 N N . ARG A 1 145 ? -9.177 -4.327 14.692 1.00 97.81 145 ARG A N 1
ATOM 1170 C CA . ARG A 1 145 ? -9.463 -3.958 13.299 1.00 97.81 145 ARG A CA 1
ATOM 1171 C C . ARG A 1 145 ? -8.727 -2.684 12.889 1.00 97.81 145 ARG A C 1
ATOM 1173 O O . ARG A 1 145 ? -8.128 -2.681 11.823 1.00 97.81 145 ARG A O 1
ATOM 1180 N N . ALA A 1 146 ? -8.669 -1.654 13.732 1.00 97.88 146 ALA A N 1
ATOM 1181 C CA . ALA A 1 146 ? -7.878 -0.446 13.468 1.00 97.88 146 ALA A CA 1
ATOM 1182 C C . ALA A 1 146 ? -6.375 -0.749 13.295 1.00 97.88 146 ALA A C 1
ATOM 1184 O O . ALA A 1 146 ? -5.716 -0.219 12.394 1.00 97.88 146 ALA A O 1
ATOM 1185 N N . PHE A 1 147 ? -5.832 -1.659 14.111 1.00 97.44 147 PHE A N 1
ATOM 1186 C CA . PHE A 1 147 ? -4.465 -2.163 13.956 1.00 97.44 147 PHE A CA 1
ATOM 1187 C C . PHE A 1 147 ? -4.269 -2.876 12.609 1.00 97.44 147 PHE A C 1
ATOM 1189 O O . PHE A 1 147 ? -3.322 -2.578 11.880 1.00 97.44 147 PHE A O 1
ATOM 1196 N N . THR A 1 148 ? -5.196 -3.765 12.245 1.00 98.50 148 THR A N 1
ATOM 1197 C CA . THR A 1 148 ? -5.160 -4.487 10.962 1.00 98.50 148 THR A CA 1
ATOM 1198 C C . THR A 1 148 ? -5.281 -3.522 9.778 1.00 98.50 148 THR A C 1
ATOM 1200 O O . THR A 1 148 ? -4.509 -3.617 8.830 1.00 98.50 148 THR A O 1
ATOM 1203 N N . MET A 1 149 ? -6.179 -2.532 9.852 1.00 98.56 149 MET A N 1
ATOM 1204 C CA . MET A 1 149 ? -6.344 -1.491 8.832 1.00 98.56 149 MET A CA 1
ATOM 1205 C C . MET A 1 149 ? -5.046 -0.704 8.660 1.00 98.56 149 MET A C 1
ATOM 1207 O O . MET A 1 149 ? -4.589 -0.491 7.541 1.00 98.56 149 MET A O 1
ATOM 1211 N N . THR A 1 150 ? -4.401 -0.323 9.766 1.00 98.38 150 THR A N 1
ATOM 1212 C CA . THR A 1 150 ? -3.094 0.343 9.724 1.00 98.38 150 THR A CA 1
ATOM 1213 C C . THR A 1 150 ? -2.072 -0.507 8.967 1.00 98.38 150 THR A C 1
ATOM 1215 O O . THR A 1 150 ? -1.365 0.015 8.107 1.00 98.38 150 THR A O 1
ATOM 1218 N N . ALA A 1 151 ? -2.020 -1.818 9.215 1.00 98.62 151 ALA A N 1
ATOM 1219 C CA . ALA A 1 151 ? -1.124 -2.716 8.491 1.00 98.62 151 ALA A CA 1
ATOM 1220 C C . ALA A 1 151 ? -1.441 -2.790 6.985 1.00 98.62 151 ALA A C 1
ATOM 1222 O O . ALA A 1 151 ? -0.516 -2.713 6.176 1.00 98.62 151 ALA A O 1
ATOM 1223 N N . GLU A 1 152 ? -2.719 -2.877 6.595 1.00 98.81 152 GLU A N 1
ATOM 1224 C CA . GLU A 1 152 ? -3.145 -2.877 5.182 1.00 98.81 152 GLU A CA 1
ATOM 1225 C C . GLU A 1 152 ? -2.684 -1.589 4.474 1.00 98.81 152 GLU A C 1
ATOM 1227 O O . GLU A 1 152 ? -2.085 -1.628 3.396 1.00 98.81 152 GLU A O 1
ATOM 1232 N N . LEU A 1 153 ? -2.863 -0.435 5.126 1.00 98.50 153 LEU A N 1
ATOM 1233 C CA . LEU A 1 153 ? -2.436 0.866 4.607 1.00 98.50 153 LEU A CA 1
ATOM 1234 C C . LEU A 1 153 ? -0.912 0.978 4.477 1.00 98.50 153 LEU A C 1
ATOM 1236 O O . LEU A 1 153 ? -0.407 1.499 3.477 1.00 98.50 153 LEU A O 1
ATOM 1240 N N . LEU A 1 154 ? -0.162 0.461 5.451 1.00 98.50 154 LEU A N 1
ATOM 1241 C CA . LEU A 1 154 ? 1.299 0.430 5.394 1.00 98.50 154 LEU A CA 1
ATOM 1242 C C . LEU A 1 154 ? 1.815 -0.507 4.295 1.00 98.50 154 LEU A C 1
ATOM 1244 O O . LEU A 1 154 ? 2.789 -0.162 3.619 1.00 98.50 154 LEU A O 1
ATOM 1248 N N . LEU A 1 155 ? 1.169 -1.657 4.074 1.00 98.81 155 LEU A N 1
ATOM 1249 C CA . LEU A 1 155 ? 1.527 -2.586 3.000 1.00 98.81 155 LEU A CA 1
ATOM 1250 C C . LEU A 1 155 ? 1.253 -1.975 1.618 1.00 98.81 155 LEU A C 1
ATOM 1252 O O . LEU A 1 155 ? 2.091 -2.061 0.711 1.00 98.81 155 LEU A O 1
ATOM 1256 N N . MET A 1 156 ? 0.119 -1.292 1.469 1.00 98.44 156 MET A N 1
AT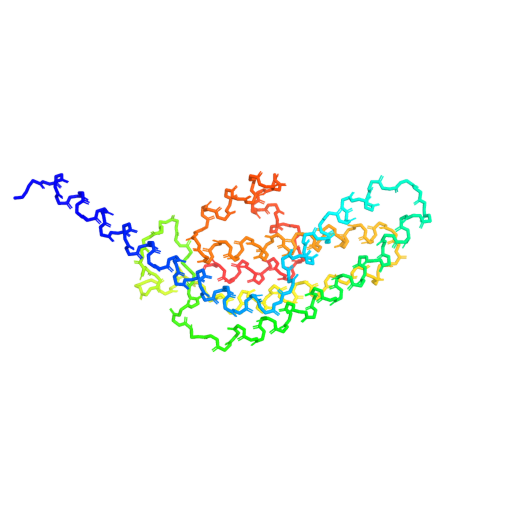OM 1257 C CA . MET A 1 156 ? -0.208 -0.522 0.272 1.00 98.44 156 MET A CA 1
ATOM 1258 C C . MET A 1 156 ? 0.839 0.570 0.018 1.00 98.44 156 MET A C 1
ATOM 1260 O O . MET A 1 156 ? 1.429 0.628 -1.067 1.00 98.44 156 MET A O 1
ATOM 1264 N N . GLN A 1 157 ? 1.162 1.378 1.035 1.00 97.44 157 GLN A N 1
ATOM 1265 C CA . GLN A 1 157 ? 2.179 2.424 0.928 1.00 97.44 157 GLN A CA 1
ATOM 1266 C C . GLN A 1 157 ? 3.547 1.830 0.558 1.00 97.44 157 GLN A C 1
ATOM 1268 O O . GLN A 1 157 ? 4.246 2.380 -0.298 1.00 97.44 157 GLN A O 1
ATOM 1273 N N . TYR A 1 158 ? 3.936 0.709 1.167 1.00 98.25 158 TYR A N 1
ATOM 1274 C CA . TYR A 1 158 ? 5.162 -0.017 0.839 1.00 98.25 158 TYR A CA 1
ATOM 1275 C C . TYR A 1 158 ? 5.206 -0.420 -0.640 1.00 98.25 158 TYR A C 1
ATOM 1277 O O . TYR A 1 158 ? 6.195 -0.150 -1.325 1.00 98.25 158 TYR A O 1
ATOM 1285 N N . THR A 1 159 ? 4.114 -0.988 -1.153 1.00 98.31 159 THR A N 1
ATOM 1286 C CA . THR A 1 159 ? 3.983 -1.423 -2.553 1.00 98.31 159 THR A CA 1
ATOM 1287 C C . THR A 1 159 ? 4.160 -0.255 -3.525 1.00 98.31 159 THR A C 1
ATOM 1289 O O . THR A 1 159 ? 4.936 -0.349 -4.476 1.00 98.31 159 THR A O 1
ATOM 1292 N N . CYS A 1 160 ? 3.521 0.886 -3.250 1.00 97.31 160 CYS A N 1
ATOM 1293 C CA . CYS A 1 160 ? 3.671 2.107 -4.047 1.00 97.31 160 CYS A CA 1
ATOM 1294 C C . CYS A 1 160 ? 5.128 2.604 -4.083 1.00 97.31 160 CYS A C 1
ATOM 1296 O O . CYS A 1 160 ? 5.637 2.997 -5.134 1.00 97.31 160 CYS A O 1
ATOM 1298 N N . HIS A 1 161 ? 5.841 2.550 -2.953 1.00 96.38 161 HIS A N 1
ATOM 1299 C CA . HIS A 1 161 ? 7.257 2.926 -2.903 1.00 96.38 161 HIS A CA 1
ATOM 1300 C C . HIS A 1 161 ? 8.164 1.922 -3.618 1.00 96.38 161 HIS A C 1
ATOM 1302 O O . HIS A 1 161 ? 9.154 2.333 -4.230 1.00 96.38 161 HIS A O 1
ATOM 1308 N N . TRP A 1 162 ? 7.839 0.629 -3.562 1.00 96.06 162 TRP A N 1
ATOM 1309 C CA . TRP A 1 162 ? 8.560 -0.397 -4.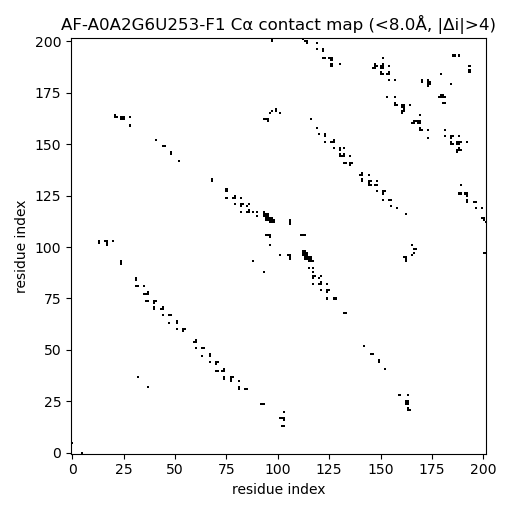311 1.00 96.06 162 TRP A CA 1
ATOM 1310 C C . TRP A 1 162 ? 8.442 -0.115 -5.805 1.00 96.06 162 TRP A C 1
ATOM 1312 O O . TRP A 1 162 ? 9.465 -0.007 -6.481 1.00 96.06 162 TRP A O 1
ATOM 1322 N N . PHE A 1 163 ? 7.222 0.122 -6.289 1.00 95.56 163 PHE A N 1
ATOM 1323 C CA . PHE A 1 163 ? 6.972 0.464 -7.683 1.00 95.56 163 PHE A CA 1
ATOM 1324 C C . PHE A 1 163 ? 7.735 1.709 -8.139 1.00 95.56 163 PHE A C 1
ATOM 1326 O O . PHE A 1 163 ? 8.468 1.663 -9.126 1.00 95.56 163 PHE A O 1
ATOM 1333 N N . CYS A 1 164 ? 7.611 2.820 -7.410 1.00 94.12 164 CYS A N 1
ATOM 1334 C CA . CYS A 1 164 ? 8.246 4.080 -7.795 1.00 94.12 164 CYS A CA 1
ATOM 1335 C C . CYS A 1 164 ? 9.778 4.043 -7.698 1.00 94.12 164 CYS A C 1
ATOM 1337 O O . CYS A 1 164 ? 10.454 4.833 -8.366 1.00 94.12 164 CYS A O 1
ATOM 1339 N N . LYS A 1 165 ? 10.335 3.185 -6.831 1.00 92.44 165 LYS A N 1
ATOM 1340 C CA . LYS A 1 165 ? 11.769 3.139 -6.514 1.00 92.44 165 LYS A CA 1
ATOM 1341 C C . LYS A 1 165 ? 12.323 1.718 -6.548 1.00 92.44 165 LYS A C 1
ATOM 1343 O O . LYS A 1 165 ? 12.878 1.315 -7.567 1.00 92.44 165 LYS A O 1
ATOM 1348 N N . SER A 1 166 ? 12.304 1.023 -5.414 1.00 91.56 166 SER A N 1
ATOM 1349 C CA . SER A 1 166 ? 12.797 -0.349 -5.265 1.00 91.56 166 SER A CA 1
ATOM 1350 C C . SER A 1 166 ? 12.343 -0.940 -3.932 1.00 91.56 166 SER A C 1
ATOM 1352 O O . SER A 1 166 ? 12.029 -0.196 -2.997 1.00 91.56 166 SER A O 1
ATOM 1354 N N . ARG A 1 167 ? 12.401 -2.272 -3.810 1.00 93.06 167 ARG A N 1
ATOM 1355 C CA . ARG A 1 167 ? 12.117 -2.993 -2.559 1.00 93.06 167 ARG A CA 1
ATOM 1356 C C . ARG A 1 167 ? 12.948 -2.466 -1.388 1.00 93.06 167 ARG A C 1
ATOM 1358 O O . ARG A 1 167 ? 12.419 -2.208 -0.315 1.00 93.06 167 ARG A O 1
ATOM 1365 N N . ALA A 1 168 ? 14.245 -2.242 -1.612 1.00 92.31 168 ALA A N 1
ATOM 1366 C CA . ALA A 1 168 ? 15.159 -1.740 -0.586 1.00 92.31 168 ALA A CA 1
ATOM 1367 C C . ALA A 1 168 ? 14.768 -0.338 -0.087 1.00 92.31 168 ALA A C 1
ATOM 1369 O O . ALA A 1 168 ? 14.748 -0.092 1.119 1.00 92.31 168 ALA A O 1
ATOM 1370 N N . VAL A 1 169 ? 14.409 0.573 -1.001 1.00 93.25 169 VAL A N 1
ATOM 1371 C CA . VAL A 1 169 ? 13.963 1.926 -0.631 1.00 93.25 169 VAL A CA 1
ATOM 1372 C C . VAL A 1 169 ? 12.628 1.874 0.110 1.00 93.25 169 VAL A C 1
ATOM 1374 O O . VAL A 1 169 ? 12.463 2.585 1.099 1.00 93.25 169 VAL A O 1
ATOM 1377 N N . ALA A 1 170 ? 11.695 1.026 -0.328 1.00 96.25 170 ALA A N 1
ATOM 1378 C CA . ALA A 1 170 ? 10.422 0.824 0.357 1.00 96.25 170 ALA A CA 1
ATOM 1379 C C . ALA A 1 170 ? 10.626 0.313 1.794 1.00 96.25 170 ALA A C 1
ATOM 1381 O O . ALA A 1 170 ? 10.081 0.896 2.731 1.00 96.25 170 ALA A O 1
ATOM 1382 N N . SER A 1 171 ? 11.483 -0.697 1.985 1.00 95.94 171 SER A N 1
ATOM 1383 C CA . SER A 1 171 ? 11.812 -1.250 3.307 1.00 95.94 171 SER A CA 1
ATOM 1384 C C . SER A 1 171 ? 12.458 -0.218 4.222 1.00 95.94 171 SER A C 1
ATOM 1386 O O . SER A 1 171 ? 12.041 -0.074 5.371 1.00 95.94 171 SER A O 1
ATOM 1388 N N . LEU A 1 172 ? 13.426 0.548 3.712 1.00 96.75 172 LEU A N 1
ATOM 1389 C CA . LEU A 1 172 ? 14.078 1.590 4.500 1.00 96.75 172 LEU A CA 1
ATOM 1390 C C . LEU A 1 172 ? 13.091 2.688 4.909 1.00 96.75 172 LEU A C 1
ATOM 1392 O O . LEU A 1 172 ? 13.101 3.111 6.060 1.00 96.75 172 LEU A O 1
ATOM 1396 N N . ARG A 1 173 ? 12.224 3.145 3.995 1.00 96.44 173 ARG A N 1
ATOM 1397 C CA . ARG A 1 173 ? 11.226 4.184 4.302 1.00 96.44 173 ARG A CA 1
ATOM 1398 C C . ARG A 1 173 ? 10.216 3.717 5.344 1.00 96.44 173 ARG A C 1
ATOM 1400 O O . ARG A 1 173 ? 9.886 4.498 6.234 1.00 96.44 173 ARG A O 1
ATOM 1407 N N . LEU A 1 174 ? 9.764 2.467 5.249 1.00 97.31 174 LEU A N 1
ATOM 1408 C CA . LEU A 1 174 ? 8.826 1.876 6.200 1.00 97.31 174 LEU A CA 1
ATOM 1409 C C . LEU A 1 174 ? 9.416 1.868 7.619 1.00 97.31 174 LEU A C 1
ATOM 1411 O O . LEU A 1 174 ? 8.802 2.398 8.544 1.00 97.31 174 LEU A O 1
ATOM 1415 N N . VAL A 1 175 ? 10.654 1.388 7.772 1.00 97.50 175 VAL A N 1
ATOM 1416 C CA . VAL A 1 175 ? 11.358 1.402 9.064 1.00 97.50 175 VAL A CA 1
ATOM 1417 C C . VAL A 1 175 ? 11.653 2.829 9.524 1.00 97.50 175 VAL A C 1
ATOM 1419 O O . VAL A 1 175 ? 11.438 3.155 10.686 1.00 97.50 175 VAL A O 1
ATOM 1422 N N . ALA A 1 176 ? 12.119 3.709 8.637 1.00 97.38 176 ALA A N 1
ATOM 1423 C CA . ALA A 1 176 ? 12.481 5.073 9.006 1.00 97.38 176 ALA A CA 1
ATOM 1424 C C . ALA A 1 176 ? 11.284 5.853 9.570 1.00 97.38 176 ALA A C 1
ATOM 1426 O O . ALA A 1 176 ? 11.434 6.505 10.608 1.00 97.38 176 ALA A O 1
ATOM 1427 N N . ARG A 1 177 ? 10.119 5.751 8.911 1.00 94.81 177 ARG A N 1
ATOM 1428 C CA . ARG A 1 177 ? 8.910 6.517 9.239 1.00 94.81 177 ARG A CA 1
ATOM 1429 C C . ARG A 1 177 ? 8.050 5.868 10.318 1.00 94.81 177 ARG A C 1
ATOM 1431 O O . ARG A 1 177 ? 7.604 6.573 11.212 1.00 94.81 177 ARG A O 1
ATOM 1438 N N . HIS A 1 178 ? 7.838 4.557 10.240 1.00 95.00 178 HIS A N 1
ATOM 1439 C CA . HIS A 1 178 ? 6.857 3.854 11.078 1.00 95.00 178 HIS A CA 1
ATOM 1440 C C . HIS A 1 178 ? 7.495 2.917 12.104 1.00 95.00 178 HIS A C 1
ATOM 1442 O O . HIS A 1 178 ? 6.794 2.345 12.927 1.00 95.00 178 HIS A O 1
ATOM 1448 N N . LYS A 1 179 ? 8.828 2.759 12.078 1.00 95.44 179 LYS A N 1
ATOM 1449 C CA . LYS A 1 179 ? 9.572 1.840 12.961 1.00 95.44 179 LYS A CA 1
ATOM 1450 C C . LYS A 1 179 ? 9.082 0.391 12.864 1.00 95.44 179 LYS A C 1
ATOM 1452 O O . LYS A 1 179 ? 9.215 -0.376 13.809 1.00 95.44 179 LYS A O 1
ATOM 1457 N N . THR A 1 180 ? 8.551 0.007 11.704 1.00 95.25 180 THR A N 1
ATOM 1458 C CA . THR A 1 180 ? 7.993 -1.327 11.461 1.00 95.25 180 THR A CA 1
ATOM 1459 C C . THR A 1 180 ? 8.682 -1.963 10.252 1.00 95.25 180 THR A C 1
ATOM 1461 O O . THR A 1 180 ? 8.710 -1.350 9.183 1.00 95.25 180 THR A O 1
ATOM 1464 N N . PRO A 1 181 ? 9.272 -3.165 10.371 1.00 97.69 181 PRO A N 1
ATOM 1465 C CA . PRO A 1 181 ? 9.807 -3.887 9.223 1.00 97.69 181 PRO A CA 1
ATOM 1466 C C . PRO A 1 181 ? 8.683 -4.479 8.359 1.00 97.69 181 PRO A C 1
ATOM 1468 O O . PRO A 1 181 ? 7.583 -4.754 8.837 1.00 97.69 181 PRO A O 1
ATOM 1471 N N . PHE A 1 182 ? 8.986 -4.730 7.082 1.00 97.88 182 PHE A N 1
ATOM 1472 C CA . PHE A 1 182 ? 8.033 -5.288 6.113 1.00 97.88 182 PHE A CA 1
ATOM 1473 C C . PHE A 1 182 ? 7.401 -6.605 6.588 1.00 97.88 182 PHE A C 1
ATOM 1475 O O . PHE A 1 182 ? 6.189 -6.761 6.488 1.00 97.88 182 PHE A O 1
ATOM 1482 N N . GLU A 1 183 ? 8.192 -7.513 7.165 1.00 97.69 183 GLU A N 1
ATOM 1483 C CA . GLU A 1 183 ? 7.685 -8.808 7.639 1.00 97.69 183 GLU A CA 1
ATOM 1484 C C . GLU A 1 183 ? 6.639 -8.658 8.746 1.00 97.69 183 GLU A C 1
ATOM 1486 O O . GLU A 1 183 ? 5.657 -9.394 8.772 1.00 97.69 183 GLU A O 1
ATOM 1491 N N . GLN A 1 184 ? 6.801 -7.663 9.624 1.00 98.31 184 GLN A N 1
ATOM 1492 C CA . GLN A 1 184 ? 5.814 -7.372 10.659 1.00 98.31 184 GLN A CA 1
ATOM 1493 C C . GLN A 1 184 ? 4.541 -6.773 10.055 1.00 98.31 184 GLN A C 1
ATOM 1495 O O . GLN A 1 184 ? 3.451 -7.170 10.447 1.00 98.31 184 GLN A O 1
ATOM 1500 N N . VAL A 1 185 ? 4.650 -5.867 9.077 1.00 98.50 185 VAL A N 1
ATOM 1501 C CA . VAL A 1 185 ? 3.467 -5.352 8.364 1.00 98.50 185 VAL A CA 1
ATOM 1502 C C . VAL A 1 185 ? 2.713 -6.494 7.684 1.00 98.50 185 VAL A C 1
ATOM 1504 O O . VAL A 1 185 ? 1.510 -6.633 7.875 1.00 98.50 185 VAL A O 1
ATOM 1507 N N . LEU A 1 186 ? 3.420 -7.359 6.955 1.00 98.44 186 LEU A N 1
ATOM 1508 C CA . LEU A 1 186 ? 2.819 -8.496 6.263 1.00 98.44 186 LEU A CA 1
ATOM 1509 C C . LEU A 1 186 ? 2.223 -9.531 7.237 1.00 98.44 186 LEU A C 1
ATOM 1511 O O . LEU A 1 186 ? 1.232 -10.186 6.921 1.00 98.44 186 LEU A O 1
ATOM 1515 N N . ALA A 1 187 ? 2.786 -9.685 8.434 1.00 98.38 187 ALA A N 1
ATOM 1516 C CA . ALA A 1 187 ? 2.197 -10.516 9.482 1.00 98.38 187 ALA A CA 1
ATOM 1517 C C . ALA A 1 187 ? 0.924 -9.901 10.092 1.00 98.38 187 ALA A C 1
ATOM 1519 O O . ALA A 1 187 ? 0.080 -10.645 10.577 1.00 98.38 187 ALA A O 1
ATOM 1520 N N . SER A 1 188 ? 0.765 -8.578 10.034 1.00 98.50 188 SER A N 1
ATOM 1521 C CA . SER A 1 188 ? -0.335 -7.845 10.677 1.00 98.50 188 SER A CA 1
ATOM 1522 C C . SER A 1 188 ? -1.524 -7.528 9.764 1.00 98.50 188 SER A C 1
ATOM 1524 O O . SER A 1 188 ? -2.556 -7.086 10.260 1.00 98.50 188 SER A O 1
ATOM 1526 N N . VAL A 1 189 ? -1.406 -7.731 8.447 1.00 98.75 189 VAL A N 1
ATOM 1527 C CA . VAL A 1 189 ? -2.549 -7.634 7.517 1.00 98.75 189 VAL A CA 1
ATOM 1528 C C . VAL A 1 189 ? -3.500 -8.823 7.665 1.00 98.75 189 VAL A C 1
ATOM 1530 O O . VAL A 1 189 ? -3.163 -9.822 8.312 1.00 98.75 189 VAL A O 1
ATOM 1533 N N . THR A 1 190 ? -4.669 -8.750 7.023 1.00 98.44 190 THR A N 1
ATOM 1534 C CA . THR A 1 190 ? -5.618 -9.870 6.981 1.00 98.44 190 THR A CA 1
ATOM 1535 C C . THR A 1 190 ? -4.981 -11.126 6.380 1.00 98.44 190 THR A C 1
ATOM 1537 O O . THR A 1 190 ? -4.082 -11.059 5.536 1.00 98.44 190 THR A O 1
ATOM 1540 N N . ASP A 1 191 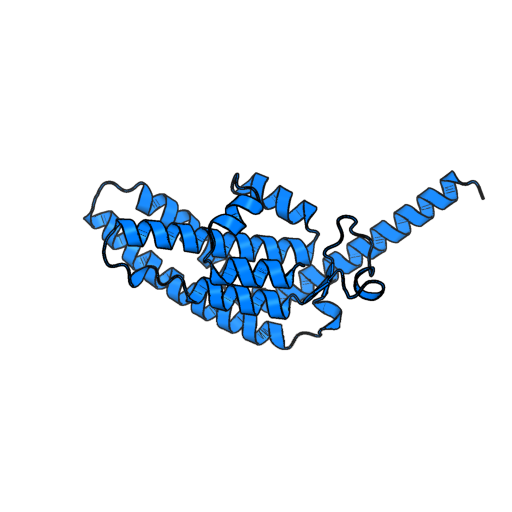? -5.464 -12.307 6.775 1.00 98.31 191 ASP A N 1
ATOM 1541 C CA . ASP A 1 191 ? -4.913 -13.568 6.265 1.00 98.31 191 ASP A CA 1
ATOM 1542 C C . ASP A 1 191 ? -5.074 -13.709 4.745 1.00 98.31 191 ASP A C 1
ATOM 1544 O O . ASP A 1 191 ? -4.206 -14.287 4.088 1.00 98.31 191 ASP A O 1
ATOM 1548 N N . GLN A 1 192 ? -6.157 -13.166 4.178 1.00 98.25 192 GLN A N 1
ATOM 1549 C CA . GLN A 1 192 ? -6.375 -13.155 2.733 1.00 98.25 192 GLN A CA 1
ATOM 1550 C C . GLN A 1 192 ? -5.346 -12.262 2.031 1.00 98.25 192 GLN A C 1
ATOM 1552 O O . GLN A 1 192 ? -4.637 -12.758 1.156 1.00 98.25 192 GLN A O 1
ATOM 1557 N N . THR A 1 193 ? -5.184 -11.003 2.465 1.00 98.69 193 THR A N 1
ATOM 1558 C CA . THR A 1 193 ? -4.146 -10.102 1.934 1.00 98.69 193 THR A CA 1
ATOM 1559 C C . THR A 1 193 ? -2.770 -10.749 2.040 1.00 98.69 193 THR A C 1
ATOM 1561 O O . THR A 1 193 ? -2.014 -10.750 1.072 1.00 98.69 193 THR A O 1
ATOM 1564 N N . ARG A 1 194 ? -2.432 -11.352 3.188 1.00 98.69 194 ARG A N 1
ATOM 1565 C CA . ARG A 1 194 ? -1.120 -11.974 3.407 1.00 98.69 194 ARG A CA 1
ATOM 1566 C C . ARG A 1 194 ? -0.826 -13.087 2.404 1.00 98.69 194 ARG A C 1
ATOM 1568 O O . ARG A 1 194 ? 0.285 -13.147 1.875 1.00 98.69 194 ARG A O 1
ATOM 1575 N N . ARG A 1 195 ? -1.788 -13.988 2.180 1.00 98.50 195 ARG A N 1
ATOM 1576 C CA . ARG A 1 195 ? -1.643 -15.101 1.228 1.00 98.50 195 ARG A CA 1
ATOM 1577 C C . ARG A 1 195 ? -1.499 -14.585 -0.196 1.00 98.50 195 ARG A C 1
ATOM 1579 O O . ARG A 1 195 ? -0.513 -14.912 -0.853 1.00 98.50 195 ARG A O 1
ATOM 1586 N N . ASP A 1 196 ? -2.430 -13.739 -0.624 1.00 98.50 196 ASP A N 1
ATOM 1587 C CA . ASP A 1 196 ? -2.471 -13.235 -1.995 1.00 98.50 196 ASP A CA 1
ATOM 1588 C C . ASP A 1 196 ? -1.237 -12.386 -2.305 1.00 98.50 196 ASP A C 1
ATOM 1590 O O . ASP A 1 196 ? -0.664 -12.490 -3.385 1.00 98.50 196 ASP A O 1
ATOM 1594 N N . TYR A 1 197 ? -0.774 -11.582 -1.342 1.00 98.31 197 TYR A N 1
ATOM 1595 C CA . TYR A 1 197 ? 0.383 -10.715 -1.539 1.00 98.31 197 TYR A CA 1
ATOM 1596 C C . TYR A 1 197 ? 1.667 -11.535 -1.656 1.00 98.31 197 TYR A C 1
ATOM 1598 O O . TYR A 1 197 ? 2.499 -11.242 -2.508 1.00 98.31 197 TYR A O 1
ATOM 1606 N N . ARG A 1 198 ? 1.820 -12.598 -0.851 1.00 97.38 198 ARG A N 1
ATOM 1607 C CA . ARG A 1 198 ? 2.951 -13.532 -0.980 1.00 97.38 198 ARG A CA 1
ATOM 1608 C C . ARG A 1 198 ? 2.959 -14.235 -2.327 1.00 97.38 198 ARG A C 1
ATOM 1610 O O . ARG A 1 198 ? 4.025 -14.356 -2.910 1.00 97.38 198 ARG A O 1
ATOM 1617 N N . GLN A 1 199 ? 1.796 -14.669 -2.807 1.00 96.38 199 GLN A N 1
ATOM 1618 C CA . GLN A 1 199 ? 1.676 -15.280 -4.128 1.00 96.38 199 GLN A CA 1
ATOM 1619 C C . GLN A 1 199 ? 2.000 -14.281 -5.243 1.00 96.38 199 GLN A C 1
ATOM 1621 O O . GLN A 1 199 ? 2.653 -14.646 -6.213 1.00 96.38 199 GLN A O 1
ATOM 1626 N N . LEU A 1 200 ? 1.570 -13.026 -5.096 1.00 95.44 200 LEU A N 1
ATOM 1627 C CA . LEU A 1 200 ? 1.810 -11.977 -6.080 1.00 95.44 200 LEU A CA 1
ATOM 1628 C C . LEU A 1 200 ? 3.300 -11.657 -6.242 1.00 95.44 200 LEU A C 1
ATOM 1630 O O . LEU A 1 200 ? 3.737 -11.408 -7.357 1.00 95.44 200 LEU A O 1
ATOM 1634 N N . ILE A 1 201 ? 4.065 -11.634 -5.145 1.00 93.62 201 ILE A N 1
ATOM 1635 C CA . ILE A 1 201 ? 5.491 -11.259 -5.163 1.00 93.62 201 ILE A CA 1
ATOM 1636 C C . ILE A 1 201 ? 6.457 -12.452 -5.248 1.00 93.62 201 ILE A C 1
ATOM 1638 O O . ILE A 1 201 ? 7.666 -12.234 -5.101 1.00 93.62 201 ILE A O 1
ATOM 1642 N N . ALA A 1 202 ? 5.927 -13.672 -5.377 1.00 86.12 202 ALA A N 1
ATOM 1643 C CA . ALA A 1 202 ? 6.698 -14.913 -5.429 1.00 86.12 202 ALA A CA 1
ATOM 1644 C C . ALA A 1 202 ? 7.598 -15.000 -6.670 1.00 86.12 202 ALA A C 1
ATOM 1646 O O . ALA A 1 202 ? 7.252 -14.400 -7.712 1.00 86.12 202 ALA A O 1
#

Secondary structure (DSSP, 8-state):
--HHHHHHHHHHHHHHHHHHHHHHHHHHHHHHHTTS-HHHHHHHHHHHHHHHHT---HHHHHHHHHHHHHHHHHHHHHHHHHHHHHTTS-GGGSEEE-SSS--TTHHHH-GGGEEEHHHHHHHHHHHHHH--GGG-SSHHHHHHHHHHHHHHHHHHHHHHHHHHT-HHHHHHHHHHHHS--HHHHHHHS-HHHHHHHHHHT-